Protein AF-W6TFK0-F1 (afdb_monomer_lite)

Sequence (250 aa):
QQRANSYHQQTCTNNGSLKKNGSVEKWECNNNNNNNNKYKEKKEREKAQLERYINKCKFKDDRYLSILNLETTKEDKIEKLIELKKEENRRKKEQNKISKSVKKQNELEKALRQTKEELKQEGYDEKQLETEIQKAYEKYKDKPHFIVESSKYGDLGQIVKRIKKTIKCKKKGKKEDHRHIRNNIFSILIDQLKNKVEVKVLAPMLKNYLDKQVDLKYSQVFNNHYYYEILEMVGGKENLRIEEYEKIVD

Structure (mmCIF, N/CA/C/O backbone):
data_AF-W6TFK0-F1
#
_entry.id   AF-W6TFK0-F1
#
loop_
_atom_site.group_PDB
_atom_site.id
_atom_site.type_symbol
_atom_site.label_atom_id
_atom_site.label_alt_id
_atom_site.label_comp_id
_atom_site.label_asym_id
_atom_site.label_entity_id
_atom_site.label_seq_id
_atom_site.pdbx_PDB_ins_code
_atom_site.Cartn_x
_atom_site.Cartn_y
_atom_site.Cartn_z
_atom_site.occupancy
_atom_site.B_iso_or_equiv
_atom_site.auth_seq_id
_atom_site.auth_comp_id
_atom_site.auth_asym_id
_atom_site.auth_atom_id
_atom_site.pdbx_PDB_model_num
ATOM 1 N N . GLN A 1 1 ? 58.695 -21.524 -36.901 1.00 38.59 1 GLN A N 1
ATOM 2 C CA . GLN A 1 1 ? 59.303 -20.581 -37.866 1.00 38.59 1 GLN A CA 1
ATOM 3 C C . GLN A 1 1 ? 58.861 -20.951 -39.275 1.00 38.59 1 GLN A C 1
ATOM 5 O O . GLN A 1 1 ? 58.513 -22.096 -39.520 1.00 38.59 1 GLN A O 1
ATOM 10 N N . GLN A 1 2 ? 58.744 -19.934 -40.120 1.00 39.16 2 GLN A N 1
ATOM 11 C CA . GLN A 1 2 ? 57.907 -19.837 -41.317 1.00 39.16 2 GLN A CA 1
ATOM 12 C C . GLN A 1 2 ? 58.303 -20.808 -42.444 1.00 39.16 2 GLN A C 1
ATOM 14 O O . GLN A 1 2 ? 59.484 -20.966 -42.730 1.00 39.16 2 GLN A O 1
ATOM 19 N N . ARG A 1 3 ? 57.318 -21.381 -43.150 1.00 32.09 3 ARG A N 1
ATOM 20 C CA . ARG A 1 3 ? 57.525 -21.997 -44.472 1.00 32.09 3 ARG A CA 1
ATOM 21 C C . ARG A 1 3 ? 56.708 -21.213 -45.496 1.00 32.09 3 ARG A C 1
ATOM 23 O O . ARG A 1 3 ? 55.511 -21.428 -45.648 1.00 32.09 3 ARG A O 1
ATOM 30 N N . ALA A 1 4 ? 57.363 -20.232 -46.106 1.00 38.75 4 ALA A N 1
ATOM 31 C CA . ALA A 1 4 ? 56.826 -19.410 -47.177 1.00 38.75 4 ALA A CA 1
ATOM 32 C C . ALA A 1 4 ? 57.138 -20.041 -48.545 1.00 38.75 4 ALA A C 1
ATOM 34 O O . ALA A 1 4 ? 58.239 -20.534 -48.763 1.00 38.75 4 ALA A O 1
ATOM 35 N N . ASN A 1 5 ? 56.146 -19.974 -49.436 1.00 44.47 5 ASN A N 1
ATOM 36 C CA . ASN A 1 5 ? 56.241 -19.817 -50.891 1.00 44.47 5 ASN A CA 1
ATOM 37 C C . ASN A 1 5 ? 57.223 -20.707 -51.673 1.00 44.47 5 ASN A C 1
ATOM 39 O O . ASN A 1 5 ? 58.368 -20.344 -51.909 1.00 44.47 5 ASN A O 1
ATOM 43 N N . SER A 1 6 ? 56.693 -21.804 -52.219 1.00 44.06 6 SER A N 1
ATOM 44 C CA . SER A 1 6 ? 57.336 -22.620 -53.260 1.00 44.06 6 SER A CA 1
ATOM 45 C C . SER A 1 6 ? 56.368 -22.892 -54.422 1.00 44.06 6 SER A C 1
ATOM 47 O O . SER A 1 6 ? 56.202 -24.027 -54.853 1.00 44.06 6 SER A O 1
ATOM 49 N N . TYR A 1 7 ? 55.699 -21.858 -54.930 1.00 41.62 7 TYR A N 1
ATOM 50 C CA . TYR A 1 7 ? 54.951 -21.953 -56.186 1.00 41.62 7 TYR A CA 1
ATOM 51 C C . TYR A 1 7 ? 55.072 -20.636 -56.944 1.00 41.62 7 TYR A C 1
ATOM 53 O O . TYR A 1 7 ? 54.224 -19.766 -56.812 1.00 41.62 7 TYR A O 1
ATOM 61 N N . HIS A 1 8 ? 56.195 -20.479 -57.648 1.00 45.03 8 HIS A N 1
ATOM 62 C CA . HIS A 1 8 ? 56.320 -19.815 -58.953 1.00 45.03 8 HIS A CA 1
ATOM 63 C C . HIS A 1 8 ? 57.801 -19.621 -59.286 1.00 45.03 8 HIS A C 1
ATOM 65 O O . HIS A 1 8 ? 58.353 -18.531 -59.190 1.00 45.03 8 HIS A O 1
ATOM 71 N N . GLN A 1 9 ? 58.444 -20.704 -59.710 1.00 39.78 9 GLN A N 1
ATOM 72 C CA . GLN A 1 9 ? 59.621 -20.630 -60.567 1.00 39.78 9 GLN A CA 1
ATOM 73 C C . GLN A 1 9 ? 59.459 -21.696 -61.641 1.00 39.78 9 GLN A C 1
ATOM 75 O O . GLN A 1 9 ? 59.962 -22.808 -61.524 1.00 39.78 9 GLN A O 1
ATOM 80 N N . GLN A 1 10 ? 58.692 -21.358 -62.675 1.00 41.59 10 GLN A N 1
ATOM 81 C CA . GLN A 1 10 ? 58.656 -22.139 -63.902 1.00 41.59 10 GLN A CA 1
ATOM 82 C C . GLN A 1 10 ? 59.209 -21.268 -65.031 1.00 41.59 10 GLN A C 1
ATOM 84 O O . GLN A 1 10 ? 58.516 -20.463 -65.639 1.00 41.59 10 GLN A O 1
ATOM 89 N N . THR A 1 11 ? 60.529 -21.400 -65.180 1.00 33.69 11 THR A N 1
ATOM 90 C CA . THR A 1 11 ? 61.264 -21.527 -66.445 1.00 33.69 11 THR A CA 1
ATOM 91 C C . THR A 1 11 ? 60.952 -20.528 -67.560 1.00 33.69 11 THR A C 1
ATOM 93 O O . THR A 1 11 ? 60.018 -20.706 -68.336 1.00 33.69 11 THR A O 1
ATOM 96 N N . CYS A 1 12 ? 61.857 -19.566 -67.742 1.00 32.00 12 CYS A N 1
ATOM 97 C CA . CYS A 1 12 ? 62.120 -18.938 -69.035 1.00 32.00 12 CYS A CA 1
ATOM 98 C C . CYS A 1 12 ? 63.627 -19.015 -69.306 1.00 32.00 12 CYS A C 1
ATOM 100 O O . CYS A 1 12 ? 64.382 -18.105 -68.983 1.00 32.00 12 CYS A O 1
ATOM 102 N N . THR A 1 13 ? 64.059 -20.127 -69.890 1.00 32.81 13 THR A N 1
ATOM 103 C CA . THR A 1 13 ? 65.324 -20.225 -70.623 1.00 32.81 13 THR A CA 1
ATOM 104 C C . THR A 1 13 ? 65.012 -20.882 -71.955 1.00 32.81 13 THR A C 1
ATOM 106 O O . THR A 1 13 ? 64.647 -22.053 -71.973 1.00 32.81 13 THR A O 1
ATOM 109 N N . ASN A 1 14 ? 65.092 -20.116 -73.044 1.00 33.16 14 ASN A N 1
ATOM 110 C CA . ASN A 1 14 ? 65.784 -20.504 -74.274 1.00 33.16 14 ASN A CA 1
ATOM 111 C C . ASN A 1 14 ? 65.739 -19.351 -75.287 1.00 33.16 14 ASN A C 1
ATOM 113 O O . ASN A 1 14 ? 64.686 -18.814 -75.620 1.00 33.16 14 ASN A O 1
ATOM 117 N N . ASN A 1 15 ? 66.935 -18.975 -75.734 1.00 34.66 15 ASN A N 1
ATOM 118 C CA . ASN A 1 15 ? 67.221 -17.968 -76.746 1.00 34.66 15 ASN A CA 1
ATOM 119 C C . ASN A 1 15 ? 66.737 -18.414 -78.137 1.00 34.66 15 ASN A C 1
ATOM 121 O O . ASN A 1 15 ? 66.878 -19.582 -78.491 1.00 34.66 15 ASN A O 1
ATOM 125 N N . GLY A 1 16 ? 66.269 -17.470 -78.959 1.00 31.11 16 GLY A N 1
ATOM 126 C CA . GLY A 1 16 ? 65.960 -17.702 -80.373 1.00 31.11 16 GLY A CA 1
ATOM 127 C C . GLY A 1 16 ? 65.508 -16.430 -81.093 1.00 31.11 16 GLY A C 1
ATOM 128 O O . GLY A 1 16 ? 64.351 -16.041 -81.020 1.00 31.11 16 GLY A O 1
ATOM 129 N N . SER A 1 17 ? 66.454 -15.771 -81.758 1.00 36.00 17 SER A N 1
ATOM 130 C CA . SER A 1 17 ? 66.315 -14.586 -82.618 1.00 36.00 17 SER A CA 1
ATOM 131 C C . SER A 1 17 ? 65.166 -14.661 -83.643 1.00 36.00 17 SER A C 1
ATOM 133 O O . SER A 1 17 ? 65.064 -15.660 -84.345 1.00 36.00 17 SER A O 1
ATOM 135 N N . LEU A 1 18 ? 64.368 -13.592 -83.800 1.00 33.66 18 LEU A N 1
ATOM 136 C CA . LEU A 1 18 ? 64.263 -12.794 -85.043 1.00 33.66 18 LEU A CA 1
ATOM 137 C C . LEU A 1 18 ? 63.167 -11.710 -84.935 1.00 33.66 18 LEU A C 1
ATOM 139 O O . LEU A 1 18 ? 62.024 -11.968 -84.568 1.00 33.66 18 LEU A O 1
ATOM 143 N N . LYS A 1 19 ? 63.522 -10.486 -85.339 1.00 42.03 19 LYS A N 1
ATOM 144 C CA . LYS A 1 19 ? 62.635 -9.327 -85.518 1.00 42.03 19 LYS A CA 1
ATOM 145 C C . LYS A 1 19 ? 61.505 -9.620 -86.517 1.00 42.03 19 LYS A C 1
ATOM 147 O O . LYS A 1 19 ? 61.809 -9.986 -87.650 1.00 42.03 19 LYS A O 1
ATOM 152 N N . LYS A 1 20 ? 60.253 -9.289 -86.173 1.00 37.19 20 LYS A N 1
ATOM 153 C CA . LYS A 1 20 ? 59.242 -8.792 -87.129 1.00 37.19 20 LYS A CA 1
ATOM 154 C C . LYS A 1 20 ? 58.367 -7.729 -86.466 1.00 37.19 20 LYS A C 1
ATOM 156 O O . LYS A 1 20 ? 57.749 -7.965 -85.435 1.00 37.19 20 LYS A O 1
ATOM 161 N N . ASN A 1 21 ? 58.362 -6.550 -87.080 1.00 42.31 21 ASN A N 1
ATOM 162 C CA . ASN A 1 21 ? 57.529 -5.410 -86.731 1.00 42.31 21 ASN A CA 1
ATOM 163 C C . ASN A 1 21 ? 56.053 -5.773 -86.942 1.00 42.31 21 ASN A C 1
ATOM 165 O O . ASN A 1 21 ? 55.649 -6.061 -88.066 1.00 42.31 21 ASN A O 1
ATOM 169 N N . GLY A 1 22 ? 55.263 -5.730 -85.874 1.00 35.84 22 GLY A N 1
ATOM 170 C CA . GLY A 1 22 ? 53.808 -5.723 -85.929 1.00 35.84 22 GLY A CA 1
ATOM 171 C C . GLY A 1 22 ? 53.323 -4.491 -85.185 1.00 35.84 22 GLY A C 1
ATOM 172 O O . GLY A 1 22 ? 53.449 -4.423 -83.965 1.00 35.84 22 GLY A O 1
ATOM 173 N N . SER A 1 23 ? 52.829 -3.497 -85.921 1.00 52.72 23 SER A N 1
ATOM 174 C CA . SER A 1 23 ? 52.110 -2.354 -85.364 1.00 52.72 23 SER A CA 1
ATOM 175 C C . SER A 1 23 ? 50.812 -2.861 -84.740 1.00 52.72 23 SER A C 1
ATOM 177 O O . SER A 1 23 ? 49.790 -2.945 -85.413 1.00 52.72 23 SER A O 1
ATOM 179 N N . VAL A 1 24 ? 50.864 -3.255 -83.470 1.00 42.38 24 VAL A N 1
ATOM 180 C CA . VAL A 1 24 ? 49.660 -3.447 -82.665 1.00 42.38 24 VAL A CA 1
ATOM 181 C C . VAL A 1 24 ? 49.304 -2.068 -82.133 1.00 42.38 24 VAL A C 1
ATOM 183 O O . VAL A 1 24 ? 50.007 -1.519 -81.284 1.00 42.38 24 VAL A O 1
ATOM 186 N N . GLU A 1 25 ? 48.254 -1.483 -82.706 1.00 49.28 25 GLU A N 1
ATOM 187 C CA . GLU A 1 25 ? 47.610 -0.281 -82.188 1.00 49.28 25 GLU A CA 1
ATOM 188 C C . GLU A 1 25 ? 47.450 -0.428 -80.674 1.00 49.28 25 GLU A C 1
ATOM 190 O O . GLU A 1 25 ? 46.901 -1.422 -80.189 1.00 49.28 25 GLU A O 1
ATOM 195 N N . LYS A 1 26 ? 47.973 0.544 -79.917 1.00 43.62 26 LYS A N 1
ATOM 196 C CA . LYS A 1 26 ? 47.729 0.637 -78.480 1.00 43.62 26 LYS A CA 1
ATOM 197 C C . LYS A 1 26 ? 46.231 0.843 -78.293 1.00 43.62 26 LYS A C 1
ATOM 199 O O . LYS A 1 26 ? 45.755 1.971 -78.302 1.00 43.62 26 LYS A O 1
ATOM 204 N N . TRP A 1 27 ? 45.496 -0.249 -78.130 1.00 38.09 27 TRP A N 1
ATOM 205 C CA . TRP A 1 27 ? 44.174 -0.209 -77.537 1.00 38.09 27 TRP A CA 1
ATOM 206 C C . TRP A 1 27 ? 44.354 0.332 -76.123 1.00 38.09 27 TRP A C 1
ATOM 208 O O . TRP A 1 27 ? 44.822 -0.365 -75.219 1.00 38.09 27 TRP A O 1
ATOM 218 N N . GLU A 1 28 ? 44.053 1.615 -75.949 1.00 43.78 28 GLU A N 1
ATOM 219 C CA . GLU A 1 28 ? 43.897 2.208 -74.634 1.00 43.78 28 GLU A CA 1
ATOM 220 C C . GLU A 1 28 ? 42.840 1.390 -73.893 1.00 43.78 28 GLU A C 1
ATOM 222 O O . GLU A 1 28 ? 41.665 1.336 -74.259 1.00 43.78 28 GLU A O 1
ATOM 227 N N . CYS A 1 29 ? 43.276 0.672 -72.862 1.00 48.06 29 CYS A N 1
ATOM 228 C CA . CYS A 1 29 ? 42.359 -0.022 -71.981 1.00 48.06 29 CYS A CA 1
ATOM 229 C C . CYS A 1 29 ? 41.529 1.043 -71.256 1.00 48.06 29 CYS A C 1
ATOM 231 O O . CYS A 1 29 ? 42.040 1.716 -70.359 1.00 48.06 29 CYS A O 1
ATOM 233 N N . ASN A 1 30 ? 40.249 1.178 -71.619 1.00 49.41 30 ASN A N 1
ATOM 234 C CA . ASN A 1 30 ? 39.255 1.989 -70.910 1.00 49.41 30 ASN A CA 1
ATOM 235 C C . ASN A 1 30 ? 39.020 1.437 -69.488 1.00 49.41 30 ASN A C 1
ATOM 237 O O . ASN A 1 30 ? 37.994 0.834 -69.182 1.00 49.41 30 ASN A O 1
ATOM 241 N N . ASN A 1 31 ? 39.979 1.647 -68.586 1.00 51.38 31 ASN A N 1
ATOM 242 C CA . ASN A 1 31 ? 39.931 1.162 -67.206 1.00 51.38 31 ASN A CA 1
ATOM 243 C C . ASN A 1 31 ? 39.070 2.061 -66.290 1.00 51.38 31 ASN A C 1
ATOM 245 O O . ASN A 1 31 ? 38.820 1.732 -65.132 1.00 51.38 31 ASN A O 1
ATOM 249 N N . ASN A 1 32 ? 38.588 3.204 -66.793 1.00 51.06 32 ASN A N 1
ATOM 250 C CA . ASN A 1 32 ? 37.929 4.212 -65.959 1.00 51.06 32 ASN A CA 1
ATOM 251 C C . ASN A 1 32 ? 36.445 3.899 -65.671 1.00 51.06 32 ASN A C 1
ATOM 253 O O . ASN A 1 32 ? 35.935 4.221 -64.600 1.00 51.06 32 ASN A O 1
ATOM 257 N N . ASN A 1 33 ? 35.749 3.200 -66.577 1.00 51.69 33 ASN A N 1
ATOM 258 C CA . ASN A 1 33 ? 34.327 2.872 -66.386 1.00 51.69 33 ASN A CA 1
ATOM 259 C C . ASN A 1 33 ? 34.105 1.721 -65.383 1.00 51.69 33 ASN A C 1
ATOM 261 O O . ASN A 1 33 ? 33.091 1.681 -64.686 1.00 51.69 33 ASN A O 1
ATOM 265 N N . ASN A 1 34 ? 35.072 0.805 -65.261 1.00 54.62 34 ASN A N 1
ATOM 266 C CA . ASN A 1 34 ? 34.939 -0.390 -64.421 1.00 54.62 34 ASN A CA 1
ATOM 267 C C . ASN A 1 34 ? 35.097 -0.086 -62.916 1.00 54.62 34 ASN A C 1
ATOM 269 O O . ASN A 1 34 ? 34.418 -0.677 -62.074 1.00 54.62 34 ASN A O 1
ATOM 273 N N . ASN A 1 35 ? 35.939 0.893 -62.560 1.00 57.31 35 ASN A N 1
ATOM 274 C CA . ASN A 1 35 ? 36.128 1.315 -61.167 1.00 57.31 35 ASN A CA 1
ATOM 275 C C . ASN A 1 35 ? 34.883 2.003 -60.577 1.00 57.31 35 ASN A C 1
ATOM 277 O O . ASN A 1 35 ? 34.550 1.771 -59.411 1.00 57.31 35 ASN A O 1
ATOM 281 N N . ASN A 1 36 ? 34.152 2.783 -61.382 1.00 61.59 36 ASN A N 1
ATOM 282 C CA . ASN A 1 36 ? 32.937 3.475 -60.940 1.00 61.59 36 ASN A CA 1
ATOM 283 C C . ASN A 1 36 ? 31.786 2.508 -60.614 1.00 61.59 36 ASN A C 1
ATOM 285 O O . ASN A 1 36 ? 31.096 2.700 -59.610 1.00 61.59 36 ASN A O 1
ATOM 289 N N . ASN A 1 37 ? 31.604 1.444 -61.405 1.00 70.25 37 ASN A N 1
ATOM 290 C CA . ASN A 1 37 ? 30.595 0.414 -61.125 1.00 70.25 37 ASN A CA 1
ATOM 291 C C . ASN A 1 37 ? 30.921 -0.366 -59.844 1.00 70.25 37 ASN A C 1
ATOM 293 O O . ASN A 1 37 ? 30.062 -0.519 -58.976 1.00 70.25 37 ASN A O 1
ATOM 297 N N . LYS A 1 38 ? 32.188 -0.753 -59.653 1.00 70.69 38 LYS A N 1
ATOM 298 C CA . LYS A 1 38 ? 32.638 -1.475 -58.452 1.00 70.69 38 LYS A CA 1
ATOM 299 C C . LYS A 1 38 ? 32.458 -0.661 -57.163 1.00 70.69 38 LYS A C 1
ATOM 301 O O . LYS A 1 38 ? 32.101 -1.217 -56.122 1.00 70.69 38 LYS A O 1
ATOM 306 N N . TYR A 1 39 ? 32.681 0.655 -57.220 1.00 75.38 39 TYR A N 1
ATOM 307 C CA . TYR A 1 39 ? 32.450 1.560 -56.089 1.00 75.38 39 TYR A CA 1
ATOM 308 C C . TYR A 1 39 ? 30.956 1.686 -55.745 1.00 75.38 39 TYR A C 1
ATOM 310 O O . TYR A 1 39 ? 30.587 1.591 -54.571 1.00 75.38 39 TYR A O 1
ATOM 318 N N . LYS A 1 40 ? 30.088 1.831 -56.758 1.00 76.88 40 LYS A N 1
ATOM 319 C CA . LYS A 1 40 ? 28.625 1.866 -56.573 1.00 76.88 40 LYS A CA 1
ATOM 320 C C . LYS A 1 40 ? 28.098 0.572 -55.946 1.00 76.88 40 LYS A C 1
ATOM 322 O O . LYS A 1 40 ? 27.432 0.634 -54.916 1.00 76.88 40 LYS A O 1
ATOM 327 N N . GLU A 1 41 ? 28.494 -0.587 -56.470 1.00 82.06 41 GLU A N 1
ATOM 328 C CA . GLU A 1 41 ? 28.110 -1.898 -55.920 1.00 82.06 41 GLU A CA 1
ATOM 329 C C . GLU A 1 41 ? 28.573 -2.108 -54.471 1.00 82.06 41 GLU A C 1
ATOM 331 O O . GLU A 1 41 ? 27.906 -2.782 -53.681 1.00 82.06 41 GLU A O 1
ATOM 336 N N . LYS A 1 42 ? 29.748 -1.581 -54.102 1.00 83.88 42 LYS A N 1
ATOM 337 C CA . LYS A 1 42 ? 30.231 -1.631 -52.716 1.00 83.88 42 LYS A CA 1
ATOM 338 C C . LYS A 1 42 ? 29.321 -0.800 -51.809 1.00 83.88 42 LYS A C 1
ATOM 340 O O . LYS A 1 42 ? 28.876 -1.302 -50.780 1.00 83.88 42 LYS A O 1
ATOM 345 N N . LYS A 1 43 ? 28.995 0.429 -52.216 1.00 83.38 43 LYS A N 1
ATOM 346 C CA . LYS A 1 43 ? 28.137 1.350 -51.455 1.00 83.38 43 LYS A CA 1
ATOM 347 C C . LYS A 1 43 ? 26.719 0.799 -51.268 1.00 83.38 43 LYS A C 1
ATOM 349 O O . LYS A 1 43 ? 26.155 0.902 -50.180 1.00 83.38 43 LYS A O 1
ATOM 354 N N . GLU A 1 44 ? 26.163 0.158 -52.294 1.00 86.25 44 GLU A N 1
ATOM 355 C CA . GLU A 1 44 ? 24.864 -0.522 -52.217 1.00 86.25 44 GLU A CA 1
ATOM 356 C C . GLU A 1 44 ? 24.887 -1.717 -51.259 1.00 86.25 44 GLU A C 1
ATOM 358 O O . GLU A 1 44 ? 23.991 -1.856 -50.423 1.00 86.25 44 GLU A O 1
ATOM 363 N N . ARG A 1 45 ? 25.943 -2.541 -51.305 1.00 86.00 45 ARG A N 1
ATOM 364 C CA . ARG A 1 45 ? 26.127 -3.648 -50.353 1.00 86.00 45 ARG A CA 1
ATOM 365 C C . ARG A 1 45 ? 26.234 -3.162 -48.911 1.00 86.00 45 ARG A C 1
ATOM 367 O O . ARG A 1 45 ? 25.606 -3.746 -48.029 1.00 86.00 45 ARG A O 1
ATOM 374 N N . GLU A 1 46 ? 26.993 -2.099 -48.661 1.00 88.38 46 GLU A N 1
ATOM 375 C CA . GLU A 1 46 ? 27.122 -1.502 -47.325 1.00 88.38 46 GLU A CA 1
ATOM 376 C C . GLU A 1 46 ? 25.785 -0.939 -46.826 1.00 88.38 46 GLU A C 1
ATOM 378 O O . GLU A 1 46 ? 25.415 -1.165 -45.671 1.00 88.38 46 GLU A O 1
ATOM 383 N N . LYS A 1 47 ? 25.015 -0.286 -47.706 1.00 88.19 47 LYS A N 1
ATOM 384 C CA . LYS A 1 47 ? 23.667 0.205 -47.391 1.00 88.19 47 LYS A CA 1
ATOM 385 C C . LYS A 1 47 ? 22.721 -0.940 -47.021 1.00 88.19 47 LYS A C 1
ATOM 387 O O . LYS A 1 47 ? 22.077 -0.874 -45.978 1.00 88.19 47 LYS A O 1
ATOM 392 N N . ALA A 1 48 ? 22.702 -2.016 -47.809 1.00 89.25 48 ALA A N 1
ATOM 393 C CA . ALA A 1 48 ? 21.877 -3.192 -47.530 1.00 89.25 48 ALA A CA 1
ATOM 394 C C . ALA A 1 48 ? 22.269 -3.886 -46.210 1.00 89.25 48 ALA A C 1
ATOM 396 O O . ALA A 1 48 ? 21.412 -4.385 -45.480 1.00 89.25 48 ALA A O 1
ATOM 397 N N . GLN A 1 49 ? 23.562 -3.916 -45.870 1.00 89.25 49 GLN A N 1
ATOM 398 C CA . GLN A 1 49 ? 24.036 -4.449 -44.588 1.00 89.25 49 GLN A CA 1
ATOM 399 C C . GLN A 1 49 ? 23.566 -3.597 -43.402 1.00 89.25 49 GLN A C 1
ATOM 401 O O . GLN A 1 49 ? 23.082 -4.152 -42.412 1.00 89.25 49 GLN A O 1
ATOM 406 N N . LEU A 1 50 ? 23.663 -2.268 -43.508 1.00 90.81 50 LEU A N 1
ATOM 407 C CA . LEU A 1 50 ? 23.167 -1.339 -42.488 1.00 90.81 50 LEU A CA 1
ATOM 408 C C . LEU A 1 50 ? 21.648 -1.452 -42.311 1.00 90.81 50 LEU A C 1
ATOM 410 O O . LEU A 1 50 ? 21.165 -1.495 -41.181 1.00 90.81 50 LEU A O 1
ATOM 414 N N . GLU A 1 51 ? 20.900 -1.579 -43.405 1.00 90.06 51 GLU A N 1
ATOM 415 C CA . GLU 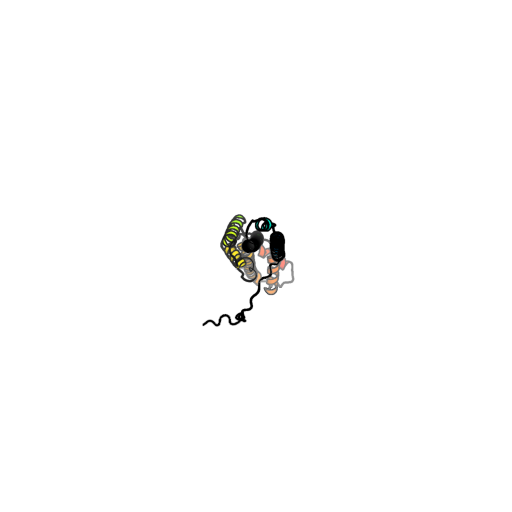A 1 51 ? 19.446 -1.753 -43.379 1.00 90.06 51 GLU A CA 1
ATOM 416 C C . GLU A 1 51 ? 19.037 -3.053 -42.673 1.00 90.06 51 GLU A C 1
ATOM 418 O O . GLU A 1 51 ? 18.197 -3.043 -41.770 1.00 90.06 51 GLU A O 1
ATOM 423 N N . ARG A 1 52 ? 19.702 -4.175 -42.984 1.00 91.56 52 ARG A N 1
ATOM 424 C CA . ARG A 1 52 ? 19.501 -5.446 -42.263 1.00 91.56 52 ARG A CA 1
ATOM 425 C C . ARG A 1 52 ? 19.784 -5.305 -40.769 1.00 91.56 52 ARG A C 1
ATOM 427 O O . ARG A 1 52 ? 19.046 -5.859 -39.952 1.00 91.56 52 ARG A O 1
ATOM 434 N N . TYR A 1 53 ? 20.841 -4.580 -40.408 1.00 89.44 53 TYR A N 1
ATOM 435 C CA . TYR A 1 53 ? 21.198 -4.347 -39.012 1.00 89.44 53 TYR A CA 1
ATOM 436 C C . TYR A 1 53 ? 20.126 -3.525 -38.281 1.00 89.44 53 TYR A C 1
ATOM 438 O O . TYR A 1 53 ? 19.664 -3.927 -37.214 1.00 89.44 53 TYR A O 1
ATOM 446 N N . ILE A 1 54 ? 19.661 -2.428 -38.880 1.00 90.75 54 ILE A N 1
ATOM 447 C CA . ILE A 1 54 ? 18.596 -1.576 -38.331 1.00 90.75 54 ILE A CA 1
ATOM 448 C C . ILE A 1 54 ? 17.300 -2.366 -38.142 1.00 90.75 54 ILE A C 1
ATOM 450 O O . ILE A 1 54 ? 16.723 -2.352 -37.050 1.00 90.75 54 ILE A O 1
ATOM 454 N N . ASN A 1 55 ? 16.901 -3.132 -39.159 1.00 90.50 55 ASN A N 1
ATOM 455 C CA . ASN A 1 55 ? 15.717 -3.988 -39.105 1.00 90.50 55 ASN A CA 1
ATOM 456 C C . ASN A 1 55 ? 15.817 -5.030 -37.980 1.00 90.50 55 ASN A C 1
ATOM 458 O O . ASN A 1 55 ? 14.832 -5.306 -37.291 1.00 90.50 55 ASN A O 1
ATOM 462 N N . LYS A 1 56 ? 17.017 -5.570 -37.732 1.00 91.56 56 LYS A N 1
ATOM 463 C CA . LYS A 1 56 ? 17.275 -6.473 -36.601 1.00 91.56 56 LYS A CA 1
ATOM 464 C C . LYS A 1 56 ? 17.185 -5.752 -35.254 1.00 91.56 56 LYS A C 1
ATOM 466 O O . LYS A 1 56 ? 16.658 -6.317 -34.295 1.00 91.56 56 LYS A O 1
ATOM 471 N N . CYS A 1 57 ? 17.690 -4.523 -35.164 1.00 88.81 57 CYS A N 1
ATOM 472 C CA . CYS A 1 57 ? 17.695 -3.739 -33.933 1.00 88.81 57 CYS A CA 1
ATOM 473 C C . CYS A 1 57 ? 16.305 -3.259 -33.506 1.00 88.81 57 CYS A C 1
ATOM 475 O O . CYS A 1 57 ? 16.110 -3.075 -32.301 1.00 88.81 57 CYS A O 1
ATOM 477 N N . LYS A 1 58 ? 15.357 -3.078 -34.438 1.00 91.31 58 LYS A N 1
ATOM 478 C CA . LYS A 1 58 ? 13.987 -2.602 -34.155 1.00 91.31 58 LYS A CA 1
ATOM 479 C C . LYS A 1 58 ? 14.011 -1.380 -33.229 1.00 91.31 58 LYS A C 1
ATOM 481 O O . LYS A 1 58 ? 13.567 -1.448 -32.078 1.00 91.31 58 LYS A O 1
ATOM 486 N N . PHE A 1 59 ? 14.677 -0.319 -33.678 1.00 91.06 59 PHE A N 1
ATOM 487 C CA . PHE A 1 59 ? 14.713 0.950 -32.952 1.00 91.06 59 PHE A CA 1
ATOM 488 C C . PHE A 1 59 ? 13.297 1.492 -32.771 1.00 91.06 59 PHE A C 1
ATOM 490 O O . PHE A 1 59 ? 12.421 1.250 -33.600 1.00 91.06 59 PHE A O 1
ATOM 497 N N . LYS A 1 60 ? 13.061 2.171 -31.650 1.00 89.06 60 LYS A N 1
ATOM 498 C CA . LYS A 1 60 ? 11.749 2.765 -31.360 1.00 89.06 60 LYS A CA 1
ATOM 499 C C . LYS A 1 60 ? 11.556 4.134 -31.992 1.00 89.06 60 LYS A C 1
ATOM 501 O O . LYS A 1 60 ? 10.419 4.561 -32.145 1.00 89.06 60 LYS A O 1
ATOM 506 N N . ASP A 1 61 ? 12.654 4.829 -32.255 1.00 87.88 61 ASP A N 1
ATOM 507 C CA . ASP A 1 61 ? 12.665 6.156 -32.842 1.00 87.88 61 ASP A CA 1
ATOM 508 C C . ASP A 1 61 ? 13.571 6.198 -34.070 1.00 87.88 61 ASP A C 1
ATOM 510 O O . ASP A 1 61 ? 14.401 5.314 -34.288 1.00 87.88 61 ASP A O 1
ATOM 514 N N . ASP A 1 62 ? 13.410 7.255 -34.859 1.00 90.56 62 ASP A N 1
ATOM 515 C CA . ASP A 1 62 ? 14.120 7.437 -36.121 1.00 90.56 62 ASP A CA 1
ATOM 516 C C . ASP A 1 62 ? 15.479 8.134 -35.955 1.00 90.56 62 ASP A C 1
ATOM 518 O O . ASP A 1 62 ? 16.084 8.584 -36.929 1.00 90.56 62 ASP A O 1
ATOM 522 N N . ARG A 1 63 ? 16.026 8.209 -34.730 1.00 89.12 63 ARG A N 1
ATOM 523 C CA . ARG A 1 63 ? 17.334 8.853 -34.473 1.00 89.12 63 ARG A CA 1
ATOM 524 C C . ARG A 1 63 ? 18.481 8.168 -35.213 1.00 89.12 63 ARG A C 1
ATOM 526 O O . ARG A 1 63 ? 19.506 8.795 -35.480 1.00 89.12 63 ARG A O 1
ATOM 533 N N . TYR A 1 64 ? 18.317 6.892 -35.556 1.00 92.00 64 TYR A N 1
ATOM 534 C CA . TYR A 1 64 ? 19.283 6.151 -36.361 1.00 92.00 64 TYR A CA 1
ATOM 535 C C . TYR A 1 64 ? 19.425 6.715 -37.786 1.00 92.00 64 TYR A C 1
ATOM 537 O O . TYR A 1 64 ? 20.485 6.541 -38.388 1.00 92.00 64 TYR A O 1
ATOM 545 N N . LEU A 1 65 ? 18.416 7.421 -38.323 1.00 92.31 65 LEU A N 1
ATOM 546 C CA . LEU A 1 65 ? 18.492 8.058 -39.646 1.00 92.31 65 LEU A CA 1
ATOM 547 C C . LEU A 1 65 ? 19.620 9.091 -39.700 1.00 92.31 65 LEU A C 1
ATOM 549 O O . LEU A 1 65 ? 20.376 9.139 -40.670 1.00 92.31 65 LEU A O 1
ATOM 553 N N . SER A 1 66 ? 19.804 9.854 -38.620 1.00 90.75 66 SER A N 1
ATOM 554 C CA . SER A 1 66 ? 20.905 10.813 -38.506 1.00 90.75 66 SER A CA 1
ATOM 555 C C . SER A 1 66 ? 22.271 10.130 -38.573 1.00 90.75 66 SER A C 1
ATOM 557 O O . SER A 1 66 ? 23.199 10.706 -39.125 1.00 90.75 66 SER A O 1
ATOM 559 N N . ILE A 1 67 ? 22.395 8.894 -38.068 1.00 91.50 67 ILE A N 1
ATOM 560 C CA . ILE A 1 67 ? 23.635 8.101 -38.135 1.00 91.50 67 ILE A CA 1
ATOM 561 C C . ILE A 1 67 ? 23.867 7.577 -39.557 1.00 91.50 67 ILE A C 1
ATOM 563 O O . ILE A 1 67 ? 24.999 7.585 -40.044 1.00 91.50 67 ILE A O 1
ATOM 567 N N . LEU A 1 68 ? 22.806 7.150 -40.249 1.00 89.50 68 LEU A N 1
ATOM 568 C CA . LEU A 1 68 ? 22.898 6.684 -41.635 1.00 89.50 68 LEU A CA 1
ATOM 569 C C . LEU A 1 68 ? 23.390 7.773 -42.593 1.00 89.50 68 LEU A C 1
ATOM 571 O O . LEU A 1 68 ? 24.174 7.468 -43.498 1.00 89.50 68 LEU A O 1
ATOM 575 N N . ASN A 1 69 ? 22.968 9.017 -42.364 1.00 89.69 69 ASN A N 1
ATOM 576 C CA . ASN A 1 69 ? 23.301 10.171 -43.199 1.00 89.69 69 ASN A CA 1
ATOM 577 C C . ASN A 1 69 ? 24.720 10.720 -42.971 1.00 89.69 69 ASN A C 1
ATOM 579 O O . ASN A 1 69 ? 25.149 11.593 -43.719 1.00 89.69 69 ASN A O 1
ATOM 583 N N . LEU A 1 70 ? 25.464 10.218 -41.978 1.00 89.94 70 LEU A N 1
ATOM 584 C CA . LEU A 1 70 ? 26.843 10.647 -41.740 1.00 89.94 70 LEU A CA 1
ATOM 585 C C . LEU A 1 70 ? 27.767 10.224 -42.886 1.00 89.94 70 LEU A C 1
ATOM 587 O O . LEU A 1 70 ? 27.690 9.099 -43.387 1.00 89.94 70 LEU A O 1
ATOM 591 N N . GLU A 1 71 ? 28.698 11.092 -43.263 1.00 89.00 71 GLU A N 1
ATOM 592 C CA . GLU A 1 71 ? 29.748 10.770 -44.230 1.00 89.00 71 GLU A CA 1
ATOM 593 C C . GLU A 1 71 ? 30.926 10.074 -43.528 1.00 89.00 71 GLU A C 1
ATOM 595 O O . GLU A 1 71 ? 32.010 10.620 -43.363 1.00 89.00 71 GLU A O 1
ATOM 600 N N . THR A 1 72 ? 30.675 8.861 -43.028 1.00 90.00 72 THR A N 1
ATOM 601 C CA . THR A 1 72 ? 31.650 8.025 -42.306 1.00 90.00 72 THR A CA 1
ATOM 602 C C . THR A 1 72 ? 31.660 6.596 -42.840 1.00 90.00 72 THR A C 1
ATOM 604 O O . THR A 1 72 ? 30.796 6.212 -43.639 1.00 90.00 72 THR A O 1
ATOM 607 N N . THR A 1 73 ? 32.615 5.783 -42.377 1.00 90.88 73 THR A N 1
ATOM 608 C CA . THR A 1 73 ? 32.701 4.371 -42.770 1.00 90.88 73 THR A CA 1
ATOM 609 C C . THR A 1 73 ? 31.503 3.569 -42.254 1.00 90.88 73 THR A C 1
ATOM 611 O O . THR A 1 73 ? 30.800 3.975 -41.320 1.00 90.88 73 THR A O 1
ATOM 614 N N . LYS A 1 74 ? 31.244 2.412 -42.874 1.00 88.88 74 LYS A N 1
ATOM 615 C CA . LYS A 1 74 ? 30.189 1.487 -42.434 1.00 88.88 74 LYS A CA 1
ATOM 616 C C . LYS A 1 74 ? 30.440 1.036 -40.993 1.00 88.88 74 LYS A C 1
ATOM 618 O O . LYS A 1 74 ? 29.499 0.949 -40.208 1.00 88.88 74 LYS A O 1
ATOM 623 N N . GLU A 1 75 ? 31.693 0.748 -40.667 1.00 90.31 75 GLU A N 1
ATOM 624 C CA . GLU A 1 75 ? 32.149 0.302 -39.354 1.00 90.31 75 GLU A CA 1
ATOM 625 C C . GLU A 1 75 ? 31.799 1.338 -38.275 1.00 90.31 75 GLU A C 1
ATOM 627 O O . GLU A 1 75 ? 31.110 0.992 -37.313 1.00 90.31 75 GLU A O 1
ATOM 632 N N . ASP A 1 76 ? 32.121 2.616 -38.504 1.00 92.88 76 ASP A N 1
ATOM 633 C CA . ASP A 1 76 ? 31.796 3.707 -37.570 1.00 92.88 76 ASP A CA 1
ATOM 634 C C . ASP A 1 76 ? 30.281 3.875 -37.386 1.00 92.88 76 ASP A C 1
ATOM 636 O O . ASP A 1 76 ? 29.783 4.137 -36.288 1.00 92.88 76 ASP A O 1
ATOM 640 N N . LYS A 1 77 ? 29.509 3.718 -38.472 1.00 93.06 77 LYS A N 1
ATOM 641 C CA . LYS A 1 77 ? 28.041 3.776 -38.408 1.00 93.06 77 LYS A CA 1
ATOM 642 C C . LYS A 1 77 ? 27.484 2.639 -37.562 1.00 93.06 77 LYS A C 1
ATOM 644 O O . LYS A 1 77 ? 26.584 2.873 -36.760 1.00 93.06 77 LYS A O 1
ATOM 649 N N . ILE A 1 78 ? 28.008 1.423 -37.718 1.00 90.81 78 ILE A N 1
ATOM 650 C CA . ILE A 1 78 ? 27.591 0.265 -36.920 1.00 90.81 78 ILE A CA 1
ATOM 651 C C . ILE A 1 78 ? 27.896 0.503 -35.440 1.00 90.81 78 ILE A C 1
ATOM 653 O O . ILE A 1 78 ? 27.024 0.260 -34.605 1.00 90.81 78 ILE A O 1
ATOM 657 N N . GLU A 1 79 ? 29.081 1.015 -35.109 1.00 94.19 79 GLU A N 1
ATOM 658 C CA . GLU A 1 79 ? 29.450 1.329 -33.726 1.00 94.19 79 GLU A CA 1
ATOM 659 C C . GLU A 1 79 ? 28.488 2.346 -33.096 1.00 94.19 79 GLU A C 1
ATOM 661 O O . GLU A 1 79 ? 27.913 2.086 -32.033 1.00 94.19 79 GLU A O 1
ATOM 666 N N . LYS A 1 80 ? 28.192 3.441 -33.806 1.00 93.69 80 LYS A N 1
ATOM 667 C CA . LYS A 1 80 ? 27.210 4.443 -33.360 1.00 93.69 80 LYS A CA 1
ATOM 668 C C . LYS A 1 80 ? 25.802 3.863 -33.207 1.00 93.69 80 LYS A C 1
ATOM 670 O O . LYS A 1 80 ? 25.096 4.196 -32.256 1.00 93.69 80 LYS A O 1
ATOM 675 N N . LEU A 1 81 ? 25.373 2.971 -34.104 1.00 93.19 81 LEU A N 1
ATOM 676 C CA . LEU A 1 81 ? 24.077 2.289 -33.990 1.00 93.19 81 LEU A CA 1
ATOM 677 C C . LEU A 1 81 ? 24.028 1.349 -32.774 1.00 93.19 81 LEU A C 1
ATOM 679 O O . LEU A 1 81 ? 22.988 1.247 -32.115 1.00 93.19 81 LEU A O 1
ATOM 683 N N . ILE A 1 82 ? 25.132 0.665 -32.453 1.00 93.00 82 ILE A N 1
ATOM 684 C CA . ILE A 1 82 ? 25.257 -0.152 -31.235 1.00 93.00 82 ILE A CA 1
ATOM 685 C C . ILE A 1 82 ? 25.103 0.730 -29.996 1.00 93.00 82 ILE A C 1
ATOM 687 O O . ILE A 1 82 ? 24.345 0.379 -29.088 1.00 93.00 82 ILE A O 1
ATOM 691 N N . GLU A 1 83 ? 25.800 1.862 -29.953 1.00 94.38 83 GLU A N 1
ATOM 692 C CA . GLU A 1 83 ? 25.726 2.813 -28.845 1.00 94.38 83 GLU A CA 1
ATOM 693 C C . GLU A 1 83 ? 24.306 3.366 -28.670 1.00 94.38 83 GLU A C 1
ATOM 695 O O . GLU A 1 83 ? 23.743 3.288 -27.574 1.00 94.38 83 GLU A O 1
ATOM 700 N N . LEU A 1 84 ? 23.670 3.785 -29.768 1.00 93.62 84 LEU A N 1
ATOM 701 C CA . LEU A 1 84 ? 22.276 4.228 -29.770 1.00 93.62 84 LEU A CA 1
ATOM 702 C C . LEU A 1 84 ? 21.344 3.148 -29.199 1.00 93.62 84 LEU A C 1
ATOM 704 O O . LEU A 1 84 ? 20.478 3.439 -28.369 1.00 93.62 84 LEU A O 1
ATOM 708 N N . LYS A 1 85 ? 21.538 1.878 -29.585 1.00 93.56 85 LYS A N 1
ATOM 709 C CA . LYS A 1 85 ? 20.697 0.782 -29.082 1.00 93.56 85 LYS A CA 1
ATOM 710 C C . LYS A 1 85 ? 20.939 0.489 -27.602 1.00 93.56 85 LYS A C 1
ATOM 712 O O . LYS A 1 85 ? 19.993 0.161 -26.879 1.00 93.56 85 LYS A O 1
ATOM 717 N N . LYS A 1 86 ? 22.186 0.588 -27.133 1.00 93.50 86 LYS A N 1
ATOM 718 C CA . LYS A 1 86 ? 22.524 0.459 -25.705 1.00 93.50 86 LYS A CA 1
ATOM 719 C C . LYS A 1 86 ? 21.819 1.539 -24.887 1.00 93.50 86 LYS A C 1
ATOM 721 O O . LYS A 1 86 ? 21.212 1.213 -23.866 1.00 93.50 86 LYS A O 1
ATOM 726 N N . GLU A 1 87 ? 21.833 2.775 -25.370 1.00 92.75 87 GLU A N 1
ATOM 727 C CA . GLU A 1 87 ? 21.181 3.908 -24.715 1.00 92.75 87 GLU A CA 1
ATOM 728 C C . GLU A 1 87 ? 19.652 3.755 -24.670 1.00 92.75 87 GLU A C 1
ATOM 730 O O . GLU A 1 87 ? 19.047 3.901 -23.605 1.00 92.75 87 GLU A O 1
ATOM 735 N N . GLU A 1 88 ? 19.013 3.358 -25.776 1.00 92.50 88 GLU A N 1
ATOM 736 C CA . GLU A 1 88 ? 17.570 3.064 -25.807 1.00 92.50 88 GLU A CA 1
ATOM 737 C C . GLU A 1 88 ? 17.191 1.995 -24.763 1.00 92.50 88 GLU A C 1
ATOM 739 O O . GLU A 1 88 ? 16.233 2.145 -23.992 1.00 92.50 88 GLU A O 1
ATOM 744 N N . ASN A 1 89 ? 17.977 0.917 -24.690 1.00 91.44 89 ASN A N 1
ATOM 745 C CA . ASN A 1 89 ? 17.768 -0.160 -23.726 1.00 91.44 89 ASN A CA 1
ATOM 746 C C . ASN A 1 89 ? 17.983 0.299 -22.275 1.00 91.44 89 ASN A C 1
ATOM 748 O O . ASN A 1 89 ? 17.240 -0.136 -21.388 1.00 91.44 89 ASN A O 1
ATOM 752 N N . ARG A 1 90 ? 18.970 1.167 -22.018 1.00 91.62 90 ARG A N 1
ATOM 753 C CA . ARG A 1 90 ? 19.217 1.758 -20.694 1.00 91.62 90 ARG A CA 1
ATOM 754 C C . ARG A 1 90 ? 18.015 2.582 -20.238 1.00 91.62 90 ARG A C 1
ATOM 756 O O . ARG A 1 90 ? 17.462 2.295 -19.175 1.00 91.62 90 ARG A O 1
ATOM 763 N N . ARG A 1 91 ? 17.523 3.489 -21.088 1.00 90.00 91 ARG A N 1
ATOM 764 C CA . ARG A 1 91 ? 16.320 4.297 -20.812 1.00 90.00 91 ARG A CA 1
ATOM 765 C C . ARG A 1 91 ? 15.099 3.431 -20.523 1.00 90.00 91 ARG A C 1
ATOM 767 O O . ARG A 1 91 ? 14.375 3.680 -19.563 1.00 90.00 91 ARG A O 1
ATOM 774 N N . LYS A 1 92 ? 14.889 2.365 -21.305 1.00 89.56 92 LYS A N 1
ATOM 775 C CA . LYS A 1 92 ? 13.789 1.413 -21.071 1.00 89.56 92 LYS A CA 1
ATOM 776 C C . LYS A 1 92 ? 13.897 0.743 -19.696 1.00 89.56 92 LYS A C 1
ATOM 778 O O . LYS A 1 92 ? 12.889 0.591 -19.006 1.00 89.56 92 LYS A O 1
ATOM 783 N N . LYS A 1 93 ? 15.101 0.332 -19.281 1.00 87.62 93 LYS A N 1
ATOM 784 C CA . LYS A 1 93 ? 15.334 -0.252 -17.947 1.00 87.62 93 LYS A CA 1
ATOM 785 C C . LYS A 1 93 ? 15.053 0.758 -16.833 1.00 87.62 93 LYS A C 1
ATOM 787 O O . LYS A 1 93 ? 14.420 0.393 -15.845 1.00 87.62 93 LYS A O 1
ATOM 792 N N . GLU A 1 94 ? 15.469 2.007 -17.005 1.00 87.50 94 GLU A N 1
ATOM 793 C CA . GLU A 1 94 ? 15.227 3.090 -16.044 1.00 87.50 94 GLU A CA 1
ATOM 794 C C . GLU A 1 94 ? 13.736 3.409 -15.907 1.00 87.50 94 GLU A C 1
ATOM 796 O O . GLU A 1 94 ? 13.215 3.396 -14.794 1.00 87.50 94 GLU A O 1
ATOM 801 N N . GLN A 1 95 ? 13.012 3.560 -17.019 1.00 85.94 95 GLN A N 1
ATOM 802 C CA . GLN A 1 95 ? 11.553 3.734 -17.015 1.00 85.94 95 GLN A CA 1
ATOM 803 C C . GLN A 1 95 ? 10.831 2.564 -16.330 1.00 85.94 95 GLN A C 1
ATOM 805 O O . GLN A 1 95 ? 9.914 2.762 -15.529 1.00 85.94 95 GLN A O 1
ATOM 810 N N . ASN A 1 96 ? 11.269 1.328 -16.586 1.00 84.38 96 ASN A N 1
ATOM 811 C CA . ASN A 1 96 ? 10.732 0.146 -15.909 1.00 84.38 96 ASN A CA 1
ATOM 812 C C . ASN A 1 96 ? 11.020 0.154 -14.399 1.00 84.38 96 ASN A C 1
ATOM 814 O O . ASN A 1 96 ? 10.197 -0.309 -13.612 1.00 84.38 96 ASN A O 1
ATOM 818 N N . LYS A 1 97 ? 12.178 0.666 -13.972 1.00 82.12 97 LYS A N 1
ATOM 819 C CA . LYS A 1 97 ? 12.520 0.804 -12.551 1.00 82.12 97 LYS A CA 1
ATOM 820 C C . LYS A 1 97 ? 11.652 1.870 -11.878 1.00 82.12 97 LYS A C 1
ATOM 822 O O . LYS A 1 97 ? 11.098 1.598 -10.816 1.00 82.12 97 LYS A O 1
ATOM 827 N N . ILE A 1 98 ? 11.483 3.028 -12.520 1.00 81.62 98 ILE A N 1
ATOM 828 C CA . ILE A 1 98 ? 10.638 4.128 -12.033 1.00 81.62 98 ILE A CA 1
ATOM 829 C C . ILE A 1 98 ? 9.187 3.659 -11.908 1.00 81.62 98 ILE A C 1
ATOM 831 O O . ILE A 1 98 ? 8.612 3.749 -10.831 1.00 81.62 98 ILE A O 1
ATOM 835 N N . SER A 1 99 ? 8.616 3.064 -12.958 1.00 82.38 99 SER A N 1
ATOM 836 C CA . SER A 1 99 ? 7.232 2.564 -12.928 1.00 82.38 99 SER A CA 1
ATOM 837 C C . SER A 1 99 ? 7.003 1.487 -11.864 1.00 82.38 99 SER A C 1
ATOM 839 O O . SER A 1 99 ? 5.966 1.496 -11.206 1.00 82.38 99 SER A O 1
ATOM 841 N N . LYS A 1 100 ? 7.969 0.587 -11.633 1.00 80.69 100 LYS A N 1
ATOM 842 C CA . LYS A 1 100 ? 7.911 -0.360 -10.506 1.00 80.69 100 LYS A CA 1
ATOM 843 C C . LYS A 1 100 ? 7.931 0.360 -9.157 1.00 80.69 100 LYS A C 1
ATOM 845 O O . LYS A 1 100 ? 7.185 -0.036 -8.272 1.00 80.69 100 LYS A O 1
ATOM 850 N N . SER A 1 101 ? 8.757 1.392 -8.997 1.00 80.75 101 SER A N 1
ATOM 851 C CA . SER A 1 101 ? 8.822 2.187 -7.762 1.00 80.75 101 SER A CA 1
ATOM 852 C C . SER A 1 101 ? 7.516 2.934 -7.490 1.00 80.75 101 SER A C 1
ATOM 854 O O . SER A 1 101 ? 6.989 2.849 -6.388 1.00 80.75 101 SER A O 1
ATOM 856 N N . VAL A 1 102 ? 6.952 3.586 -8.510 1.00 84.25 102 VAL A N 1
ATOM 857 C CA . VAL A 1 102 ? 5.674 4.309 -8.416 1.00 84.25 102 VAL A CA 1
ATOM 858 C C . VAL A 1 102 ? 4.533 3.359 -8.047 1.00 84.25 102 VAL A C 1
ATOM 860 O O . VAL A 1 102 ? 3.749 3.660 -7.155 1.00 84.25 102 VAL A O 1
ATOM 863 N N . LYS A 1 103 ? 4.466 2.169 -8.664 1.00 83.56 103 LYS A N 1
ATOM 864 C CA . LYS A 1 103 ? 3.468 1.147 -8.298 1.00 83.56 103 LYS A CA 1
ATOM 865 C C . LYS A 1 103 ? 3.546 0.772 -6.818 1.00 83.56 103 LYS A C 1
ATOM 867 O O . LYS A 1 103 ? 2.518 0.737 -6.154 1.00 83.56 103 LYS A O 1
ATOM 872 N N . LYS A 1 104 ? 4.760 0.562 -6.298 1.00 81.44 104 LYS A N 1
ATOM 873 C CA . LYS A 1 104 ? 4.976 0.285 -4.872 1.00 81.44 104 LYS A CA 1
ATOM 874 C C . LYS A 1 104 ? 4.513 1.453 -4.005 1.00 81.44 104 LYS A C 1
ATOM 876 O O . LYS A 1 104 ? 3.766 1.241 -3.065 1.00 81.44 104 LYS A O 1
ATOM 881 N N . GLN A 1 105 ? 4.900 2.684 -4.321 1.00 84.69 105 GLN A N 1
ATOM 882 C CA . GLN A 1 105 ? 4.480 3.860 -3.547 1.00 84.69 105 GLN A CA 1
ATOM 883 C C . GLN A 1 105 ? 2.950 3.988 -3.476 1.00 84.69 105 GLN A C 1
ATOM 885 O O . GLN A 1 105 ? 2.409 4.172 -2.387 1.00 84.69 105 GLN A O 1
ATOM 890 N N . ASN A 1 106 ? 2.255 3.758 -4.594 1.00 85.88 106 ASN A N 1
ATOM 891 C CA . ASN A 1 106 ? 0.791 3.767 -4.646 1.00 85.88 106 ASN A CA 1
ATOM 892 C C . ASN A 1 106 ? 0.156 2.654 -3.790 1.00 85.88 106 ASN A C 1
ATOM 894 O O . ASN A 1 106 ? -0.871 2.876 -3.150 1.00 85.88 106 ASN A O 1
ATOM 898 N N . GLU A 1 107 ? 0.748 1.455 -3.757 1.00 86.00 107 GLU A N 1
ATOM 899 C CA . GLU A 1 107 ? 0.288 0.357 -2.891 1.00 86.00 107 GLU A CA 1
ATOM 900 C C . GLU A 1 107 ? 0.429 0.705 -1.402 1.00 86.00 107 GLU A C 1
ATOM 902 O O . GLU A 1 107 ? -0.507 0.477 -0.632 1.00 86.00 107 GLU A O 1
ATOM 907 N N . LEU A 1 108 ? 1.557 1.307 -1.000 1.00 85.31 108 LEU A N 1
ATOM 908 C CA . LEU A 1 108 ? 1.764 1.777 0.375 1.00 85.31 108 LEU A CA 1
ATOM 909 C C . LEU A 1 108 ? 0.743 2.847 0.746 1.00 85.31 108 LEU A C 1
ATOM 911 O O . LEU A 1 108 ? 0.135 2.769 1.813 1.00 85.31 108 LEU A O 1
ATOM 915 N N . GLU A 1 109 ? 0.549 3.833 -0.128 1.00 87.62 109 GLU A N 1
ATOM 916 C CA . GLU A 1 109 ? -0.410 4.908 0.102 1.00 87.62 109 GLU A CA 1
ATOM 917 C C . GLU A 1 109 ? -1.825 4.347 0.287 1.00 87.62 109 GLU A C 1
ATOM 919 O O . GLU A 1 109 ? -2.515 4.702 1.244 1.00 87.62 109 GLU A O 1
ATOM 924 N N . LYS A 1 110 ? -2.237 3.401 -0.566 1.00 88.75 110 LYS A N 1
ATOM 925 C CA . LYS A 1 110 ? -3.538 2.733 -0.458 1.00 88.75 110 LYS A CA 1
ATOM 926 C C . LYS A 1 110 ? -3.688 1.979 0.867 1.00 88.75 110 LYS A C 1
ATOM 928 O O . LYS A 1 110 ? -4.713 2.127 1.532 1.00 88.75 110 LYS A O 1
ATOM 933 N N . ALA A 1 111 ? -2.675 1.212 1.272 1.00 87.00 111 ALA A N 1
ATOM 934 C CA . ALA A 1 111 ? -2.700 0.445 2.518 1.00 87.00 111 ALA A CA 1
ATOM 935 C C . ALA A 1 111 ? -2.764 1.348 3.764 1.00 87.00 111 ALA A C 1
ATOM 937 O O . ALA A 1 111 ? -3.535 1.089 4.692 1.00 87.00 111 ALA A O 1
ATOM 938 N N . LEU A 1 112 ? -1.990 2.437 3.776 1.00 89.12 112 LEU A N 1
ATOM 939 C CA . LEU A 1 112 ? -2.004 3.417 4.862 1.00 89.12 112 LEU A CA 1
ATOM 940 C C . LEU A 1 112 ? -3.330 4.186 4.923 1.00 89.12 112 LEU A C 1
ATOM 942 O O . LEU A 1 112 ? -3.855 4.391 6.017 1.00 89.12 112 LEU A O 1
ATOM 946 N N . ARG A 1 113 ? -3.914 4.554 3.774 1.00 89.75 113 ARG A N 1
ATOM 947 C CA . ARG A 1 113 ? -5.248 5.179 3.708 1.00 89.75 113 ARG A CA 1
ATOM 948 C C . ARG A 1 113 ? -6.335 4.261 4.261 1.00 89.75 113 ARG A C 1
ATOM 950 O O . ARG A 1 113 ? -7.147 4.717 5.059 1.00 89.75 113 ARG A O 1
ATOM 957 N N . GLN A 1 114 ? -6.327 2.979 3.894 1.00 89.06 114 GLN A N 1
ATOM 958 C CA . GLN A 1 114 ? -7.278 2.006 4.438 1.00 89.06 114 GLN A CA 1
ATOM 959 C C . GLN A 1 114 ? -7.127 1.868 5.960 1.00 89.06 114 GLN A C 1
ATOM 961 O O . GLN A 1 114 ? -8.102 1.985 6.697 1.00 89.06 114 GLN A O 1
ATOM 966 N N . THR A 1 115 ? -5.889 1.715 6.434 1.00 87.88 115 THR A N 1
ATOM 967 C CA . THR A 1 115 ? -5.572 1.645 7.870 1.00 87.88 115 THR A CA 1
ATOM 968 C C . THR A 1 115 ? -6.071 2.886 8.619 1.00 87.88 115 THR A C 1
ATOM 970 O O . THR A 1 115 ? -6.583 2.783 9.734 1.00 87.88 115 THR A O 1
ATOM 973 N N . LYS A 1 116 ? -5.912 4.076 8.024 1.00 90.56 116 LYS A N 1
ATOM 974 C CA . LYS A 1 116 ? -6.383 5.335 8.608 1.00 90.56 116 LYS A CA 1
ATOM 975 C C . LYS A 1 116 ? -7.898 5.303 8.830 1.00 90.56 116 LYS A C 1
ATOM 977 O O . LYS A 1 116 ? -8.360 5.685 9.903 1.00 90.56 116 LYS A O 1
ATOM 982 N N . GLU A 1 117 ? -8.658 4.832 7.846 1.00 90.88 117 GLU A N 1
ATOM 983 C CA . GLU A 1 117 ? -10.118 4.752 7.938 1.00 90.88 117 GLU A CA 1
ATOM 984 C C . GLU A 1 117 ? -10.568 3.752 9.016 1.00 90.88 117 GLU A C 1
ATOM 986 O O . GLU A 1 117 ? -11.404 4.081 9.858 1.00 90.88 117 GLU A O 1
ATOM 991 N N . GLU A 1 118 ? -9.940 2.573 9.075 1.00 89.88 118 GLU A N 1
ATOM 992 C CA . GLU A 1 118 ? -10.195 1.562 10.114 1.00 89.88 118 GLU A CA 1
ATOM 993 C C . GLU A 1 118 ? -9.947 2.130 11.527 1.00 89.88 118 GLU A C 1
ATOM 995 O O . GLU A 1 118 ? -10.784 2.019 12.426 1.00 89.88 118 GLU A O 1
ATOM 1000 N N . LEU A 1 119 ? -8.828 2.834 11.718 1.00 89.31 119 LEU A N 1
ATOM 1001 C CA . LEU A 1 119 ? -8.481 3.480 12.988 1.00 89.31 119 LEU A CA 1
ATOM 1002 C C . LEU A 1 119 ? -9.431 4.631 13.355 1.00 89.31 119 LEU A C 1
ATOM 1004 O O . LEU A 1 119 ? -9.749 4.826 14.534 1.00 89.31 119 LEU A O 1
ATOM 1008 N N . LYS A 1 120 ? -9.923 5.385 12.369 1.00 88.31 120 LYS A N 1
ATOM 1009 C CA . LYS A 1 120 ? -10.929 6.434 12.585 1.00 88.31 120 LYS A CA 1
ATOM 1010 C C . LYS A 1 120 ? -12.234 5.833 13.118 1.00 88.31 120 LYS A C 1
ATOM 1012 O O . LYS A 1 120 ? -12.778 6.332 14.105 1.00 88.31 120 LYS A O 1
ATOM 1017 N N . GLN A 1 121 ? -12.679 4.706 12.560 1.00 87.38 121 GLN A N 1
ATOM 1018 C CA . GLN A 1 121 ? -13.851 3.963 13.049 1.00 87.38 121 GLN A CA 1
ATOM 1019 C C . GLN A 1 121 ? -13.637 3.394 14.468 1.00 87.38 121 GLN A C 1
ATOM 1021 O O . GLN A 1 121 ? -14.530 3.477 15.328 1.00 87.38 121 GLN A O 1
ATOM 1026 N N . GLU A 1 122 ? -12.423 2.915 14.770 1.00 84.94 122 GLU A N 1
ATOM 1027 C CA . GLU A 1 122 ? -12.006 2.500 16.121 1.00 84.94 122 GLU A CA 1
ATOM 1028 C C . GLU A 1 122 ? -12.022 3.662 17.145 1.00 84.94 122 GLU A C 1
ATOM 1030 O O . GLU A 1 122 ? -12.017 3.422 18.353 1.00 84.94 122 GLU A O 1
ATOM 1035 N N . GLY A 1 123 ? -12.134 4.923 16.706 1.00 82.75 123 GLY A N 1
ATOM 1036 C CA . GLY A 1 123 ? -12.261 6.099 17.574 1.00 82.75 123 GLY A CA 1
ATOM 1037 C C . GLY A 1 123 ? -10.928 6.727 17.988 1.00 82.75 123 GLY A C 1
ATOM 1038 O O . GLY A 1 123 ? -10.841 7.333 19.063 1.00 82.75 123 GLY A O 1
ATOM 1039 N N . TYR A 1 124 ? -9.891 6.556 17.168 1.00 85.94 124 TYR A N 1
ATOM 1040 C CA . TYR A 1 124 ? -8.636 7.296 17.292 1.00 85.94 124 TYR A CA 1
ATOM 1041 C C . TYR A 1 124 ? -8.801 8.753 16.830 1.00 85.94 124 TYR A C 1
ATOM 1043 O O . TYR A 1 124 ? -9.698 9.078 16.054 1.00 85.94 124 TYR A O 1
ATOM 1051 N N . ASP A 1 125 ? -7.950 9.648 17.340 1.00 87.50 125 ASP A N 1
ATOM 1052 C CA . ASP A 1 125 ? -7.971 11.062 16.960 1.00 87.50 125 ASP A CA 1
ATOM 1053 C C . ASP A 1 125 ? -7.450 11.274 15.531 1.00 87.50 125 ASP A C 1
ATOM 1055 O O . ASP A 1 125 ? -6.335 10.872 15.202 1.00 87.50 125 ASP A O 1
ATOM 1059 N N . GLU A 1 126 ? -8.252 11.926 14.686 1.00 88.00 126 GLU A N 1
ATOM 1060 C CA . GLU A 1 126 ? -7.964 12.078 13.256 1.00 88.00 126 GLU A CA 1
ATOM 1061 C C . GLU A 1 126 ? -6.716 12.928 12.975 1.00 88.00 126 GLU A C 1
ATOM 1063 O O . GLU A 1 126 ? -5.929 12.578 12.096 1.00 88.00 126 GLU A O 1
ATOM 1068 N N . LYS A 1 127 ? -6.487 14.005 13.741 1.00 88.19 127 LYS A N 1
ATOM 1069 C CA . LYS A 1 127 ? -5.331 14.896 13.530 1.00 88.19 127 LYS A CA 1
ATOM 1070 C C . LYS A 1 127 ? -4.021 14.198 13.888 1.00 88.19 127 LYS A C 1
ATOM 1072 O O . LYS A 1 127 ? -3.030 14.307 13.162 1.00 88.19 127 LYS A O 1
ATOM 1077 N N . GLN A 1 128 ? -4.018 13.462 15.000 1.00 88.31 128 GLN A N 1
ATOM 1078 C CA . GLN A 1 128 ? -2.855 12.669 15.405 1.00 88.31 128 GLN A CA 1
ATOM 1079 C C . GLN A 1 128 ? -2.582 11.536 14.412 1.00 88.31 128 GLN A C 1
ATOM 1081 O O . GLN A 1 128 ? -1.427 11.273 14.076 1.00 88.31 128 GLN A O 1
ATOM 1086 N N . LEU A 1 129 ? -3.641 10.903 13.908 1.00 90.81 129 LEU A N 1
ATOM 1087 C CA . LEU A 1 129 ? -3.533 9.804 12.962 1.00 90.81 129 LEU A CA 1
ATOM 1088 C C . LEU A 1 129 ? -2.935 10.239 11.624 1.00 90.81 129 LEU A C 1
ATOM 1090 O O . LEU A 1 129 ? -2.040 9.563 11.124 1.00 90.81 129 LEU A O 1
ATOM 1094 N N . GLU A 1 130 ? -3.361 11.385 11.092 1.00 90.19 130 GLU A N 1
ATOM 1095 C CA . GLU A 1 130 ? -2.797 11.949 9.860 1.00 90.19 130 GLU A CA 1
ATOM 1096 C C . GLU A 1 130 ? -1.287 12.167 9.978 1.00 90.19 130 GLU A C 1
ATOM 1098 O O . GLU A 1 130 ? -0.509 11.754 9.118 1.00 90.19 130 GLU A O 1
ATOM 1103 N N . THR A 1 131 ? -0.863 12.748 11.100 1.00 91.25 131 THR A N 1
ATOM 1104 C CA . THR A 1 131 ? 0.546 13.060 11.354 1.00 91.25 131 THR A CA 1
ATOM 1105 C C . THR A 1 131 ? 1.402 11.791 11.411 1.00 91.25 131 THR A C 1
ATOM 1107 O O . THR A 1 131 ? 2.485 11.735 10.826 1.00 91.25 131 THR A O 1
ATOM 1110 N N . GLU A 1 132 ? 0.931 10.751 12.101 1.00 91.31 132 GLU A N 1
ATOM 1111 C CA . GLU A 1 132 ? 1.675 9.495 12.238 1.00 91.31 132 GLU A CA 1
ATOM 1112 C C . GLU A 1 132 ? 1.673 8.660 10.950 1.00 91.31 132 GLU A C 1
ATOM 1114 O O . GLU A 1 132 ? 2.689 8.044 10.615 1.00 91.31 132 GLU A O 1
ATOM 1119 N N . ILE A 1 133 ? 0.574 8.679 10.190 1.00 90.62 133 ILE A N 1
ATOM 1120 C CA . ILE A 1 133 ? 0.498 8.036 8.873 1.00 90.62 133 ILE A CA 1
ATOM 1121 C C . ILE A 1 133 ? 1.461 8.708 7.890 1.00 90.62 133 ILE A C 1
ATOM 1123 O O . ILE A 1 133 ? 2.200 8.000 7.202 1.00 90.62 133 ILE A O 1
ATOM 1127 N N . GLN A 1 134 ? 1.539 10.042 7.877 1.00 91.25 134 GLN A N 1
ATOM 1128 C CA . GLN A 1 134 ? 2.483 10.754 7.013 1.00 91.25 134 GLN A CA 1
ATOM 1129 C C . GLN A 1 134 ? 3.937 10.416 7.368 1.00 91.25 134 GLN A C 1
ATOM 1131 O O . GLN A 1 134 ? 4.737 10.109 6.485 1.00 91.25 134 GLN A O 1
ATOM 1136 N N . LYS A 1 135 ? 4.284 10.382 8.662 1.00 91.00 135 LYS A N 1
ATOM 1137 C CA . LYS A 1 135 ? 5.621 9.950 9.113 1.00 91.00 135 LYS A CA 1
ATOM 1138 C C . LYS A 1 135 ? 5.944 8.525 8.669 1.00 91.00 135 LYS A C 1
ATOM 1140 O O . LYS A 1 135 ? 7.081 8.241 8.289 1.00 91.00 135 LYS A O 1
ATOM 1145 N N . ALA A 1 136 ? 4.967 7.620 8.735 1.00 89.44 136 ALA A N 1
ATOM 1146 C CA . ALA A 1 136 ? 5.142 6.258 8.251 1.00 89.44 136 ALA A CA 1
ATOM 1147 C C . ALA A 1 136 ? 5.392 6.249 6.737 1.00 89.44 136 ALA A C 1
ATOM 1149 O O . ALA A 1 136 ? 6.363 5.637 6.298 1.00 89.44 136 ALA A O 1
ATOM 1150 N N . TYR A 1 137 ? 4.588 6.968 5.954 1.00 89.38 137 TYR A N 1
ATOM 1151 C CA . TYR A 1 137 ? 4.768 7.060 4.507 1.00 89.38 137 TYR A CA 1
ATOM 1152 C C . TYR A 1 137 ? 6.176 7.548 4.134 1.00 89.38 137 TYR A C 1
ATOM 1154 O O . TYR A 1 137 ? 6.904 6.840 3.437 1.00 89.38 137 TYR A O 1
ATOM 1162 N N . GLU A 1 138 ? 6.614 8.682 4.686 1.00 89.88 138 GLU A N 1
ATOM 1163 C CA . GLU A 1 138 ? 7.936 9.262 4.405 1.00 89.88 138 GLU A CA 1
ATOM 1164 C C . GLU A 1 138 ? 9.092 8.316 4.745 1.00 89.88 138 GLU A C 1
ATOM 1166 O O . GLU A 1 138 ? 10.082 8.229 4.021 1.00 89.88 138 GLU A O 1
ATOM 1171 N N . LYS A 1 139 ? 8.953 7.545 5.825 1.00 86.69 139 LYS A N 1
ATOM 1172 C CA . LYS A 1 139 ? 9.973 6.585 6.257 1.00 86.69 139 LYS A CA 1
ATOM 1173 C C . LYS A 1 139 ? 10.111 5.381 5.320 1.00 86.69 139 LYS A C 1
ATOM 1175 O O . LYS A 1 139 ? 11.174 4.749 5.297 1.00 86.69 139 LYS A O 1
ATOM 1180 N N . TYR A 1 140 ? 9.041 5.009 4.619 1.00 83.81 140 TYR A N 1
ATOM 1181 C CA . TYR A 1 140 ? 8.968 3.747 3.879 1.00 83.81 140 TYR A CA 1
ATOM 1182 C C . TYR A 1 140 ? 8.829 3.906 2.357 1.00 83.81 140 TYR A C 1
ATOM 1184 O O . TYR A 1 140 ? 9.100 2.932 1.655 1.00 83.81 140 TYR A O 1
ATOM 1192 N N . LYS A 1 141 ? 8.508 5.100 1.837 1.00 83.62 141 LYS A N 1
ATOM 1193 C CA . LYS A 1 141 ? 8.277 5.369 0.400 1.00 83.62 141 LYS A CA 1
ATOM 1194 C C . LYS A 1 141 ? 9.435 4.974 -0.529 1.00 83.62 141 LYS A C 1
ATOM 1196 O O . LYS A 1 141 ? 9.196 4.592 -1.673 1.00 83.62 141 LYS A O 1
ATOM 1201 N N . ASP A 1 142 ? 10.670 5.024 -0.030 1.00 82.69 142 ASP A N 1
ATOM 1202 C CA . ASP A 1 142 ? 11.882 4.735 -0.809 1.00 82.69 142 ASP A CA 1
ATOM 1203 C C . ASP A 1 142 ? 12.469 3.345 -0.509 1.00 82.69 142 ASP A C 1
ATOM 1205 O O . ASP A 1 142 ? 13.505 2.960 -1.058 1.00 82.69 142 ASP A O 1
ATOM 1209 N N . LYS A 1 143 ? 11.825 2.552 0.363 1.00 78.81 143 LYS A N 1
ATOM 1210 C CA . LYS A 1 143 ? 12.361 1.247 0.763 1.00 78.81 143 LYS A CA 1
ATOM 1211 C C . LYS A 1 143 ? 12.021 0.153 -0.258 1.00 78.81 143 LYS A C 1
ATOM 1213 O O . LYS A 1 143 ? 10.846 -0.133 -0.488 1.00 78.81 143 LYS A O 1
ATOM 1218 N N . PRO A 1 144 ? 13.022 -0.561 -0.809 1.00 64.56 144 PRO A N 1
ATOM 1219 C CA . PRO A 1 144 ? 12.815 -1.471 -1.937 1.00 64.56 144 PRO A CA 1
ATOM 1220 C C . PRO A 1 144 ? 11.956 -2.713 -1.632 1.00 64.56 144 PRO A C 1
ATOM 1222 O O . PRO A 1 144 ? 11.292 -3.213 -2.546 1.00 64.56 144 PRO A O 1
ATOM 1225 N N . HIS A 1 145 ? 11.942 -3.201 -0.386 1.00 66.00 145 HIS A N 1
ATOM 1226 C CA . HIS A 1 145 ? 11.282 -4.460 0.010 1.00 66.00 145 HIS A CA 1
ATOM 1227 C C . HIS A 1 145 ? 10.029 -4.281 0.876 1.00 66.00 145 HIS A C 1
ATOM 1229 O O . HIS A 1 145 ? 9.315 -5.244 1.113 1.00 66.00 145 HIS A O 1
ATOM 1235 N N . PHE A 1 146 ? 9.746 -3.064 1.338 1.00 62.50 146 PHE A N 1
ATOM 1236 C CA . PHE A 1 146 ? 8.878 -2.867 2.503 1.00 62.50 146 PHE A CA 1
ATOM 1237 C C . PHE A 1 146 ? 7.370 -2.847 2.187 1.00 62.50 146 PHE A C 1
ATOM 1239 O O . PHE A 1 146 ? 6.558 -2.791 3.101 1.00 62.50 146 PHE A O 1
ATOM 1246 N N . ILE A 1 147 ? 6.979 -2.849 0.906 1.00 55.78 147 ILE A N 1
ATOM 1247 C CA . ILE A 1 147 ? 5.603 -2.490 0.516 1.00 55.78 147 ILE A CA 1
ATOM 1248 C C . ILE A 1 147 ? 4.807 -3.643 -0.118 1.00 55.78 147 ILE A C 1
ATOM 1250 O O . ILE A 1 147 ? 3.636 -3.816 0.199 1.00 55.78 147 ILE A O 1
ATOM 1254 N N . VAL A 1 148 ? 5.420 -4.460 -0.978 1.00 53.06 148 VAL A N 1
ATOM 1255 C CA . VAL A 1 148 ? 4.674 -5.439 -1.807 1.00 53.06 148 VAL A CA 1
ATOM 1256 C C . VAL A 1 148 ? 4.374 -6.739 -1.061 1.00 53.06 148 VAL A C 1
ATOM 1258 O O . VAL A 1 148 ? 3.447 -7.466 -1.394 1.00 53.06 148 VAL A O 1
ATOM 1261 N N . GLU A 1 149 ? 5.158 -7.041 -0.032 1.00 57.53 149 GLU A N 1
ATOM 1262 C CA . GLU A 1 149 ? 5.095 -8.311 0.687 1.00 57.53 149 GLU A CA 1
ATOM 1263 C C . GLU A 1 149 ? 4.524 -8.130 2.103 1.00 57.53 149 GLU A C 1
ATOM 1265 O O . GLU A 1 149 ? 4.886 -8.871 3.009 1.00 57.53 149 GLU A O 1
ATOM 1270 N N . SER A 1 150 ? 3.609 -7.172 2.312 1.00 56.41 150 SER A N 1
ATOM 1271 C CA . SER A 1 150 ? 2.943 -6.971 3.615 1.00 56.41 150 SER A CA 1
ATOM 1272 C C . SER A 1 150 ? 2.194 -8.216 4.112 1.00 56.41 150 SER A C 1
ATOM 1274 O O . SER A 1 150 ? 2.041 -8.412 5.317 1.00 56.41 150 SER A O 1
ATOM 1276 N N . SER A 1 151 ? 1.757 -9.081 3.191 1.00 58.91 151 SER A N 1
ATOM 1277 C CA . SER A 1 151 ? 1.158 -10.385 3.487 1.00 58.91 151 SER A CA 1
ATOM 1278 C C . SER A 1 151 ? 2.178 -11.452 3.904 1.00 58.91 151 SER A C 1
ATOM 1280 O O . SER A 1 151 ? 1.807 -12.419 4.561 1.00 58.91 151 SER A O 1
ATOM 1282 N N . LYS A 1 152 ? 3.456 -11.291 3.546 1.00 57.19 152 LYS A N 1
ATOM 1283 C CA . LYS A 1 152 ? 4.540 -12.249 3.823 1.00 57.19 152 LYS A CA 1
ATOM 1284 C C . LYS A 1 152 ? 5.382 -11.833 5.027 1.00 57.19 152 LYS A C 1
ATOM 1286 O O . LYS A 1 152 ? 5.788 -12.677 5.818 1.00 57.19 152 LYS A O 1
ATOM 1291 N N . TYR A 1 153 ? 5.613 -10.536 5.188 1.00 56.50 153 TYR A N 1
ATOM 1292 C CA . TYR A 1 153 ? 6.278 -9.941 6.335 1.00 56.50 153 TYR A CA 1
ATOM 1293 C C . TYR A 1 153 ? 5.286 -8.956 6.929 1.00 56.50 153 TYR A C 1
ATOM 1295 O O . TYR A 1 153 ? 4.923 -7.985 6.271 1.00 56.50 153 TYR A O 1
ATOM 1303 N N . GLY A 1 154 ? 4.799 -9.214 8.145 1.00 71.19 154 GLY A N 1
ATOM 1304 C CA . GLY A 1 154 ? 3.777 -8.409 8.835 1.00 71.19 154 GLY A CA 1
ATOM 1305 C C . GLY A 1 154 ? 4.209 -6.977 9.201 1.00 71.19 154 GLY A C 1
ATOM 1306 O O . GLY A 1 154 ? 3.829 -6.457 10.250 1.00 71.19 154 GLY A O 1
ATOM 1307 N N . ASP A 1 155 ? 5.017 -6.342 8.359 1.00 75.56 155 ASP A N 1
ATOM 1308 C CA . ASP A 1 155 ? 5.616 -5.020 8.467 1.00 75.56 155 ASP A CA 1
ATOM 1309 C C . ASP A 1 155 ? 4.555 -3.927 8.574 1.00 75.56 155 ASP A C 1
ATOM 1311 O O . ASP A 1 155 ? 4.655 -3.056 9.443 1.00 75.56 155 ASP A O 1
ATOM 1315 N N . LEU A 1 156 ? 3.489 -4.007 7.766 1.00 80.00 156 LEU A N 1
ATOM 1316 C CA . LEU A 1 156 ? 2.351 -3.094 7.884 1.00 80.00 156 LEU A CA 1
ATOM 1317 C C . LEU A 1 156 ? 1.723 -3.214 9.277 1.00 80.00 156 LEU A C 1
ATOM 1319 O O . LEU A 1 156 ? 1.534 -2.209 9.956 1.00 80.00 156 LEU A O 1
ATOM 1323 N N . GLY A 1 157 ? 1.517 -4.442 9.761 1.00 83.19 157 GLY A N 1
ATOM 1324 C CA . GLY A 1 157 ? 1.035 -4.698 11.118 1.00 83.19 157 GLY A CA 1
ATOM 1325 C C . GLY A 1 157 ? 1.937 -4.088 12.195 1.00 83.19 157 GLY A C 1
ATOM 1326 O O . GLY A 1 157 ? 1.438 -3.526 13.173 1.00 83.19 157 GLY A O 1
ATOM 1327 N N . GLN A 1 158 ? 3.262 -4.111 12.010 1.00 85.62 158 GLN A N 1
ATOM 1328 C CA . GLN A 1 158 ? 4.191 -3.437 12.922 1.00 85.62 158 GLN A CA 1
ATOM 1329 C C . GLN A 1 158 ? 4.059 -1.910 12.881 1.00 85.62 158 GLN A C 1
ATOM 1331 O O . GLN A 1 158 ? 4.129 -1.277 13.939 1.00 85.62 158 GLN A O 1
ATOM 1336 N N . ILE A 1 159 ? 3.859 -1.312 11.701 1.00 86.06 159 ILE A N 1
ATOM 1337 C CA . ILE A 1 159 ? 3.580 0.126 11.572 1.00 86.06 159 ILE A CA 1
ATOM 1338 C C . ILE A 1 159 ? 2.306 0.467 12.342 1.00 86.06 159 ILE A C 1
ATOM 1340 O O . ILE A 1 159 ? 2.349 1.317 13.231 1.00 86.06 159 ILE A O 1
ATOM 1344 N N . VAL A 1 160 ? 1.207 -0.243 12.070 1.00 87.06 160 VAL A N 1
ATOM 1345 C CA . VAL A 1 160 ? -0.080 -0.021 12.744 1.00 87.06 160 VAL A CA 1
ATOM 1346 C C . VAL A 1 160 ? 0.068 -0.170 14.255 1.00 87.06 160 VAL A C 1
ATOM 1348 O O . VAL A 1 160 ? -0.410 0.673 15.009 1.00 87.06 160 VAL A O 1
ATOM 1351 N N . LYS A 1 161 ? 0.799 -1.187 14.724 1.00 87.88 161 LYS A N 1
ATOM 1352 C CA . LYS A 1 161 ? 1.064 -1.400 16.154 1.00 87.88 161 LYS A CA 1
ATOM 1353 C C . LYS A 1 161 ? 1.826 -0.236 16.790 1.00 87.88 161 LYS A C 1
ATOM 1355 O O . LYS A 1 161 ? 1.547 0.101 17.939 1.00 87.88 161 LYS A O 1
ATOM 1360 N N . ARG A 1 162 ? 2.778 0.378 16.078 1.00 87.31 162 ARG A N 1
ATOM 1361 C CA . ARG A 1 162 ? 3.492 1.577 16.552 1.00 87.31 162 ARG A CA 1
ATOM 1362 C C . ARG A 1 162 ? 2.559 2.785 16.603 1.00 87.31 162 ARG A C 1
ATOM 1364 O O . ARG A 1 162 ? 2.484 3.416 17.649 1.00 87.31 162 ARG A O 1
ATOM 1371 N N . ILE A 1 163 ? 1.784 3.029 15.546 1.00 88.50 163 ILE A N 1
ATOM 1372 C CA . ILE A 1 163 ? 0.792 4.117 15.494 1.00 88.50 163 ILE A CA 1
ATOM 1373 C C . ILE A 1 163 ? -0.213 3.985 16.651 1.00 88.50 163 ILE A C 1
ATOM 1375 O O . ILE A 1 163 ? -0.404 4.926 17.420 1.00 88.50 163 ILE A O 1
ATOM 1379 N N . LYS A 1 164 ? -0.780 2.786 16.854 1.00 85.88 164 LYS A N 1
ATOM 1380 C CA . LYS A 1 164 ? -1.720 2.486 17.950 1.00 85.88 164 LYS A CA 1
ATOM 1381 C C . LYS A 1 164 ? -1.117 2.686 19.348 1.00 85.88 164 LYS A C 1
ATOM 1383 O O . LYS A 1 164 ? -1.882 2.890 20.287 1.00 85.88 164 LYS A O 1
ATOM 1388 N N . LYS A 1 165 ? 0.209 2.580 19.512 1.00 85.50 165 LYS A N 1
ATOM 1389 C CA . LYS A 1 165 ? 0.906 2.841 20.787 1.00 85.50 165 LYS A CA 1
ATOM 1390 C C . LYS A 1 165 ? 1.134 4.331 21.032 1.00 85.50 165 LYS A C 1
ATOM 1392 O O . LYS A 1 165 ? 1.057 4.759 22.177 1.00 85.50 165 LYS A O 1
ATOM 1397 N N . THR A 1 166 ? 1.427 5.095 19.983 1.00 84.25 166 THR A N 1
ATOM 1398 C CA . THR A 1 166 ? 1.705 6.534 20.086 1.00 84.25 166 THR A CA 1
ATOM 1399 C C . THR A 1 166 ? 0.428 7.347 20.320 1.00 84.25 166 THR A C 1
ATOM 1401 O O . THR A 1 166 ? 0.442 8.322 21.066 1.00 84.25 166 THR A O 1
ATOM 1404 N N . ILE A 1 167 ? -0.686 6.944 19.702 1.00 83.56 167 ILE A N 1
ATOM 1405 C CA . ILE A 1 167 ? -1.950 7.692 19.724 1.00 83.56 167 ILE A CA 1
ATOM 1406 C C . ILE A 1 167 ? -2.862 7.180 20.847 1.00 83.56 167 ILE A C 1
ATOM 1408 O O . ILE A 1 167 ? -3.084 5.976 20.991 1.00 83.56 167 ILE A O 1
ATOM 1412 N N . LYS A 1 168 ? -3.459 8.097 21.619 1.00 68.75 168 LYS A N 1
ATOM 1413 C CA . LYS A 1 168 ? -4.465 7.749 22.636 1.00 68.75 168 LYS A CA 1
ATOM 1414 C C . LYS A 1 168 ? -5.803 7.401 21.967 1.00 68.75 168 LYS A C 1
ATOM 1416 O O . LYS A 1 168 ? -6.373 8.208 21.238 1.00 68.75 168 LYS A O 1
ATOM 1421 N N . CYS A 1 169 ? -6.332 6.210 22.247 1.00 63.12 169 CYS A N 1
ATOM 1422 C CA . CYS A 1 169 ? -7.661 5.794 21.788 1.00 63.12 169 CYS A CA 1
ATOM 1423 C C . CYS A 1 169 ? -8.742 6.286 22.763 1.00 63.12 169 CYS A C 1
ATOM 1425 O O . CYS A 1 169 ? -8.693 5.948 23.946 1.00 63.12 169 CYS A O 1
ATOM 1427 N N . LYS A 1 170 ? -9.752 7.022 22.277 1.00 62.38 170 LYS A N 1
ATOM 1428 C CA . LYS A 1 170 ? -10.860 7.521 23.119 1.00 62.38 170 LYS A CA 1
ATOM 1429 C C . LYS A 1 170 ? -11.809 6.408 23.596 1.00 62.38 170 LYS A C 1
ATOM 1431 O O . LYS A 1 170 ? -12.535 6.609 24.565 1.00 62.38 170 LYS A O 1
ATOM 1436 N N . LYS A 1 171 ? -11.836 5.244 22.928 1.00 56.16 171 LYS A N 1
ATOM 1437 C CA . LYS A 1 171 ? -12.834 4.179 23.167 1.00 56.16 171 LYS A CA 1
ATOM 1438 C C . LYS A 1 171 ? -12.381 3.027 24.074 1.00 56.16 171 LYS A C 1
ATOM 1440 O O . LYS A 1 171 ? -13.251 2.283 24.517 1.00 56.16 171 LYS A O 1
ATOM 1445 N N . LYS A 1 172 ? -11.082 2.866 24.375 1.00 53.28 172 LYS A N 1
ATOM 1446 C CA . LYS A 1 172 ? -10.585 1.685 25.118 1.00 53.28 172 LYS A CA 1
ATOM 1447 C C . LYS A 1 172 ? -11.200 1.511 26.516 1.00 53.28 172 LYS A C 1
ATOM 1449 O O . LYS A 1 172 ? -11.445 0.378 26.892 1.00 53.28 172 LYS A O 1
ATOM 1454 N N . GLY A 1 173 ? -11.542 2.591 27.225 1.00 50.00 173 GLY A N 1
ATOM 1455 C CA . GLY A 1 173 ? -12.166 2.483 28.554 1.00 50.00 173 GLY A CA 1
ATOM 1456 C C . GLY A 1 173 ? -13.601 1.940 28.530 1.00 50.00 173 GLY A C 1
ATOM 1457 O O . GLY A 1 173 ? -13.935 1.010 29.248 1.00 50.00 173 GLY A O 1
ATOM 1458 N N . LYS A 1 174 ? -14.464 2.426 27.627 1.00 54.19 174 LYS A N 1
ATOM 1459 C CA . LYS A 1 174 ? -15.925 2.266 27.786 1.00 54.19 174 LYS A CA 1
ATOM 1460 C C . LYS A 1 174 ? -16.445 0.818 27.756 1.00 54.19 174 LYS A C 1
ATOM 1462 O O . LYS A 1 174 ? -17.417 0.523 28.442 1.00 54.19 174 LYS A O 1
ATOM 1467 N N . LYS A 1 175 ? -15.854 -0.083 26.955 1.00 56.25 175 LYS A N 1
ATOM 1468 C CA . LYS A 1 175 ? -16.346 -1.475 26.824 1.00 56.25 175 LYS A CA 1
ATOM 1469 C C . LYS A 1 175 ? -15.833 -2.404 27.927 1.00 56.25 175 LYS A C 1
ATOM 1471 O O . LYS A 1 175 ? -16.605 -3.230 28.410 1.00 56.25 175 LYS A O 1
ATOM 1476 N N . GLU A 1 176 ? -14.562 -2.281 28.310 1.00 57.94 176 GLU A N 1
ATOM 1477 C CA . GLU A 1 176 ? -14.005 -3.029 29.446 1.00 57.94 176 GLU A CA 1
ATOM 1478 C C . GLU A 1 176 ? -14.620 -2.536 30.758 1.00 57.94 176 GLU A C 1
ATOM 1480 O O . GLU A 1 176 ? -15.090 -3.363 31.541 1.00 57.94 176 GLU A O 1
ATOM 1485 N N . ASP A 1 177 ? -14.779 -1.218 30.925 1.00 64.31 177 ASP A N 1
ATOM 1486 C CA . ASP A 1 177 ? -15.448 -0.636 32.092 1.00 64.31 177 ASP A CA 1
ATOM 1487 C C . ASP A 1 177 ? -16.898 -1.118 32.206 1.00 64.31 177 ASP A C 1
ATOM 1489 O O . ASP A 1 177 ? -17.292 -1.590 33.266 1.00 64.31 177 ASP A O 1
ATOM 1493 N N . HIS A 1 178 ? -17.694 -1.113 31.127 1.00 75.38 178 HIS A N 1
ATOM 1494 C CA . HIS A 1 178 ? -19.086 -1.579 31.204 1.00 75.38 178 HIS A CA 1
ATOM 1495 C C . HIS A 1 178 ? -19.192 -3.069 31.572 1.00 75.38 178 HIS A C 1
ATOM 1497 O O . HIS A 1 178 ? -20.130 -3.470 32.267 1.00 75.38 178 HIS A O 1
ATOM 1503 N N . ARG A 1 179 ? -18.256 -3.917 31.123 1.00 82.88 179 ARG A N 1
ATOM 1504 C CA . ARG A 1 179 ? -18.251 -5.344 31.485 1.00 82.88 179 ARG A CA 1
ATOM 1505 C C . ARG A 1 179 ? -17.850 -5.545 32.946 1.00 82.88 179 ARG A C 1
ATOM 1507 O O . ARG A 1 179 ? -18.497 -6.325 33.639 1.00 82.88 179 ARG A O 1
ATOM 1514 N N . HIS A 1 180 ? -16.832 -4.825 33.417 1.00 83.50 180 HIS A N 1
ATOM 1515 C CA . HIS A 1 180 ? -16.414 -4.853 34.819 1.00 83.50 180 HIS A CA 1
ATOM 1516 C C . HIS A 1 180 ? -17.500 -4.311 35.750 1.00 83.50 180 HIS A C 1
ATOM 1518 O O . HIS A 1 180 ? -17.829 -4.964 36.735 1.00 83.50 180 HIS A O 1
ATOM 1524 N N . ILE A 1 181 ? -18.119 -3.181 35.398 1.00 85.19 181 ILE A N 1
ATOM 1525 C CA . ILE A 1 181 ? -19.254 -2.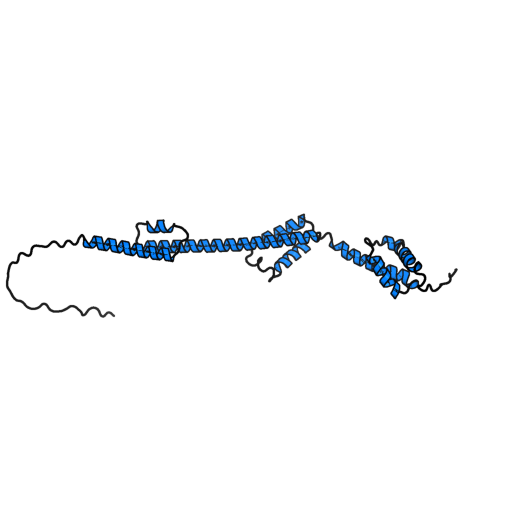606 36.127 1.00 85.19 181 ILE A CA 1
ATOM 1526 C C . ILE A 1 181 ? -20.400 -3.616 36.192 1.00 85.19 181 ILE A C 1
ATOM 1528 O O . ILE A 1 181 ? -20.892 -3.904 37.278 1.00 85.19 181 ILE A O 1
ATOM 1532 N N . ARG A 1 182 ? -20.778 -4.230 35.063 1.00 90.06 182 ARG A N 1
ATOM 1533 C CA . ARG A 1 182 ? -21.837 -5.249 35.027 1.00 90.06 182 ARG A CA 1
ATOM 1534 C C . ARG A 1 182 ? -21.539 -6.435 35.936 1.00 90.06 182 ARG A C 1
ATOM 1536 O O . ARG A 1 182 ? -22.409 -6.837 36.698 1.00 90.06 182 ARG A O 1
ATOM 1543 N N . ASN A 1 183 ? -20.329 -6.984 35.860 1.00 90.75 183 ASN A N 1
ATOM 1544 C CA . ASN A 1 183 ? -19.934 -8.133 36.672 1.00 90.75 183 ASN A CA 1
ATOM 1545 C C . ASN A 1 183 ? -19.935 -7.792 38.166 1.00 90.75 183 ASN A C 1
ATOM 1547 O O . ASN A 1 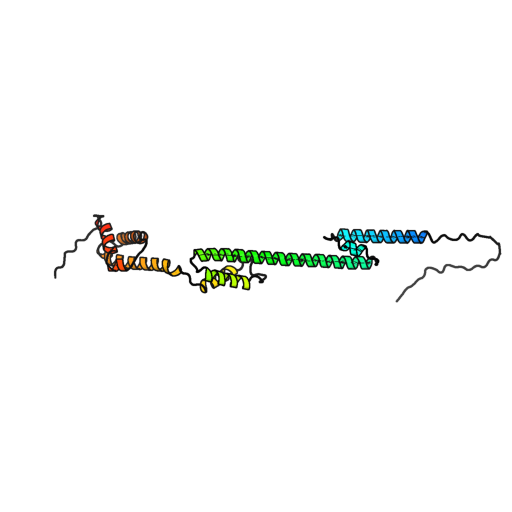183 ? -20.411 -8.583 38.971 1.00 90.75 183 ASN A O 1
ATOM 1551 N N . ASN A 1 184 ? -19.453 -6.606 38.535 1.00 90.62 184 ASN A N 1
ATOM 1552 C CA . ASN A 1 184 ? -19.459 -6.165 39.925 1.00 90.62 184 ASN A CA 1
ATOM 1553 C C . ASN A 1 184 ? -20.888 -5.976 40.444 1.00 90.62 184 ASN A C 1
ATOM 1555 O O . ASN A 1 184 ? -21.215 -6.475 41.516 1.00 90.62 184 ASN A O 1
ATOM 1559 N N . ILE A 1 185 ? -21.755 -5.319 39.665 1.00 91.69 185 ILE A N 1
ATOM 1560 C CA . ILE A 1 185 ? -23.178 -5.162 39.996 1.00 91.69 185 ILE A CA 1
ATOM 1561 C C . ILE A 1 185 ? -23.852 -6.533 40.138 1.00 91.69 185 ILE A C 1
ATOM 1563 O O . ILE A 1 185 ? -24.582 -6.752 41.099 1.00 91.69 185 ILE A O 1
ATOM 1567 N N . PHE A 1 186 ? -23.573 -7.470 39.228 1.00 94.06 186 PHE A N 1
ATOM 1568 C CA . PHE A 1 186 ? -24.079 -8.840 39.302 1.00 94.06 186 PHE A CA 1
ATOM 1569 C C . PHE A 1 186 ? -23.680 -9.525 40.614 1.00 94.06 186 PHE A C 1
ATOM 1571 O O . PHE A 1 186 ? -24.543 -10.079 41.290 1.00 94.06 186 PHE A O 1
ATOM 1578 N N . SER A 1 187 ? -22.402 -9.453 40.999 1.00 93.50 187 SER A N 1
ATOM 1579 C CA . SER A 1 187 ? -21.912 -10.038 42.253 1.00 93.50 187 SER A CA 1
ATOM 1580 C C . SER A 1 187 ? -22.586 -9.426 43.481 1.00 93.50 187 SER A C 1
ATOM 1582 O O . SER A 1 187 ? -22.979 -10.164 44.379 1.00 93.50 187 SER A O 1
ATOM 1584 N N . ILE A 1 188 ? -22.771 -8.100 43.503 1.00 92.19 188 ILE A N 1
ATOM 1585 C CA . ILE A 1 188 ? -23.454 -7.412 44.610 1.00 92.19 188 ILE A CA 1
ATOM 1586 C C . ILE A 1 188 ? -24.917 -7.863 44.704 1.00 92.19 188 ILE A C 1
ATOM 1588 O O . ILE A 1 188 ? -25.381 -8.222 45.782 1.00 92.19 188 ILE A O 1
ATOM 1592 N N . LEU A 1 189 ? -25.638 -7.898 43.580 1.00 91.69 189 LEU A N 1
ATOM 1593 C CA . LEU A 1 189 ? -27.053 -8.282 43.559 1.00 91.69 189 LEU A CA 1
ATOM 1594 C C . LEU A 1 189 ? -27.265 -9.758 43.911 1.00 91.69 189 LEU A C 1
ATOM 1596 O O . LEU A 1 189 ? -28.221 -10.077 44.614 1.00 91.69 189 LEU A O 1
ATOM 1600 N N . ILE A 1 190 ? -26.373 -10.653 43.471 1.00 91.81 190 ILE A N 1
ATOM 1601 C CA . ILE A 1 190 ? -26.368 -12.053 43.917 1.00 91.81 190 ILE A CA 1
ATOM 1602 C C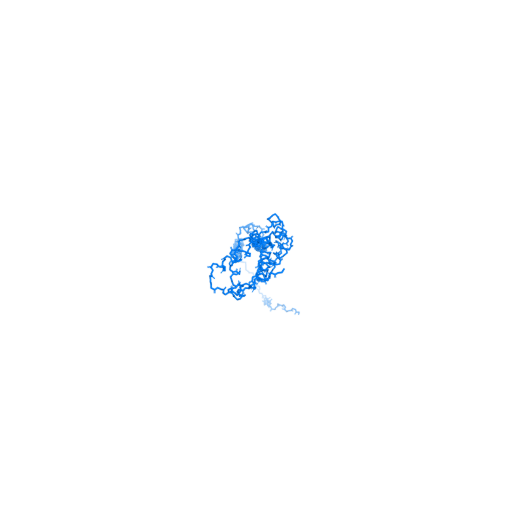 . ILE A 1 190 ? -26.238 -12.115 45.435 1.00 91.81 190 ILE A C 1
ATOM 1604 O O . ILE A 1 190 ? -27.027 -12.801 46.074 1.00 91.81 190 ILE A O 1
ATOM 1608 N N . ASP A 1 191 ? -25.283 -11.393 46.019 1.00 91.12 191 ASP A N 1
ATOM 1609 C CA . ASP A 1 191 ? -25.047 -11.439 47.461 1.00 91.12 191 ASP A CA 1
ATOM 1610 C C . ASP A 1 191 ? -26.237 -10.896 48.271 1.00 91.12 191 ASP A C 1
ATOM 1612 O O . ASP A 1 191 ? -26.612 -11.478 49.288 1.00 91.12 191 ASP A O 1
ATOM 1616 N N . GLN A 1 192 ? -26.893 -9.846 47.767 1.00 88.88 192 GLN A N 1
ATOM 1617 C CA . GLN A 1 192 ? -28.084 -9.247 48.380 1.00 88.88 192 GLN A CA 1
ATOM 1618 C C . GLN A 1 192 ? -29.340 -10.130 48.287 1.00 88.88 192 GLN A C 1
ATOM 1620 O O . GLN A 1 192 ? -30.191 -10.087 49.178 1.00 88.88 192 GLN A O 1
ATOM 1625 N N . LEU A 1 193 ? -29.498 -10.893 47.201 1.00 87.88 193 LEU A N 1
ATOM 1626 C CA . LEU A 1 193 ? -30.735 -11.625 46.895 1.00 87.88 193 LEU A CA 1
ATOM 1627 C C . LEU A 1 193 ? -30.629 -13.143 47.091 1.00 87.88 193 LEU A C 1
ATOM 1629 O O . LEU A 1 193 ? -31.667 -13.799 47.155 1.00 87.88 193 LEU A O 1
ATOM 1633 N N . LYS A 1 194 ? -29.424 -13.714 47.248 1.00 86.06 194 LYS A N 1
ATOM 1634 C CA . LYS A 1 194 ? -29.212 -15.169 47.433 1.00 86.06 194 LYS A CA 1
ATOM 1635 C C . LYS A 1 194 ? -29.961 -15.759 48.630 1.00 86.06 194 LYS A C 1
ATOM 1637 O O . LYS A 1 194 ? -30.267 -16.943 48.617 1.00 86.06 194 LYS A O 1
ATOM 1642 N N . ASN A 1 195 ? -30.249 -14.942 49.647 1.00 84.44 195 ASN A N 1
ATOM 1643 C CA . ASN A 1 195 ? -30.987 -15.366 50.839 1.00 84.44 195 ASN A CA 1
ATOM 1644 C C . ASN A 1 195 ? -32.511 -15.376 50.615 1.00 84.44 195 ASN A C 1
ATOM 1646 O O . ASN A 1 195 ? -33.236 -15.939 51.422 1.00 84.44 195 ASN A O 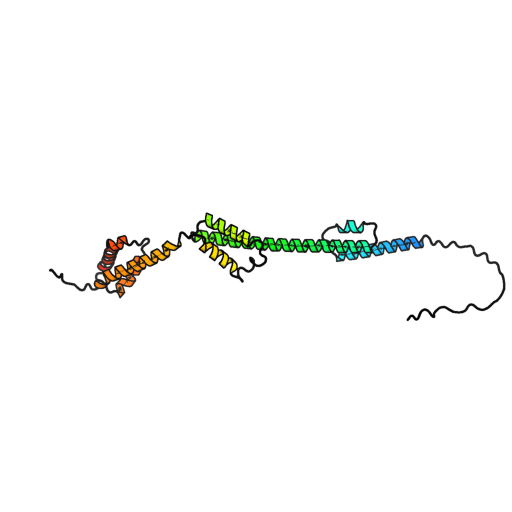1
ATOM 1650 N N . LYS A 1 196 ? -33.001 -14.724 49.552 1.00 83.12 196 LYS A N 1
ATOM 1651 C CA . LYS A 1 196 ? -34.434 -14.595 49.236 1.00 83.12 196 LYS A CA 1
ATOM 1652 C C . LYS A 1 196 ? -34.864 -15.433 48.034 1.00 83.12 196 LYS A C 1
ATOM 1654 O O . LYS A 1 196 ? -36.039 -15.739 47.898 1.00 83.12 196 LYS A O 1
ATOM 1659 N N . VAL A 1 197 ? -33.936 -15.750 47.131 1.00 83.06 197 VAL A N 1
ATOM 1660 C CA . VAL A 1 197 ? -34.209 -16.453 45.873 1.00 83.06 197 VAL A CA 1
ATOM 1661 C C . VAL A 1 197 ? -33.107 -17.471 45.625 1.00 83.06 197 VAL A C 1
ATOM 1663 O O . VAL A 1 197 ? -31.925 -17.147 45.746 1.00 83.06 197 VAL A O 1
ATOM 1666 N N . GLU A 1 198 ? -33.478 -18.686 45.214 1.00 86.31 198 GLU A N 1
ATOM 1667 C CA . GLU A 1 198 ? -32.503 -19.721 44.871 1.00 86.31 198 GLU A CA 1
ATOM 1668 C C . GLU A 1 198 ? -31.525 -19.216 43.797 1.00 86.31 198 GLU A C 1
ATOM 1670 O O . GLU A 1 198 ? -31.921 -18.779 42.711 1.00 86.31 198 GLU A O 1
ATOM 1675 N N . VAL A 1 199 ? -30.222 -19.331 44.075 1.00 85.50 199 VAL A N 1
ATOM 1676 C CA . VAL A 1 199 ? -29.142 -18.821 43.211 1.00 85.50 199 VAL A CA 1
ATOM 1677 C C . VAL A 1 199 ? -29.236 -19.362 41.780 1.00 85.50 199 VAL A C 1
ATOM 1679 O O . VAL A 1 199 ? -28.950 -18.634 40.829 1.00 85.50 199 VAL A O 1
ATOM 1682 N N . LYS A 1 200 ? -29.687 -20.612 41.602 1.00 87.12 200 LYS A N 1
ATOM 1683 C CA . LYS A 1 200 ? -29.864 -21.231 40.276 1.00 87.12 200 LYS A CA 1
ATOM 1684 C C . LYS A 1 200 ? -30.907 -20.518 39.416 1.00 87.12 200 LYS A C 1
ATOM 1686 O O . LYS A 1 200 ? -30.759 -20.494 38.197 1.00 87.12 200 LYS A O 1
ATOM 1691 N N . VAL A 1 201 ? -31.933 -19.937 40.036 1.00 85.25 201 VAL A N 1
ATOM 1692 C CA . VAL A 1 201 ? -32.991 -19.173 39.358 1.00 85.25 201 VAL A CA 1
ATOM 1693 C C . VAL A 1 201 ? -32.589 -17.704 39.231 1.00 85.25 201 VAL A C 1
ATOM 1695 O O . VAL A 1 201 ? -32.755 -17.093 38.174 1.00 85.25 201 VAL A O 1
ATOM 1698 N N . LEU A 1 202 ? -31.991 -17.152 40.287 1.00 88.44 202 LEU A N 1
ATOM 1699 C CA . LEU A 1 202 ? -31.572 -15.758 40.365 1.00 88.44 202 LEU A CA 1
ATOM 1700 C C . LEU A 1 202 ? -30.462 -15.416 39.357 1.00 88.44 202 LEU A C 1
ATOM 1702 O O . LEU A 1 202 ? -30.561 -14.418 38.647 1.00 88.44 202 LEU A O 1
ATOM 1706 N N . ALA A 1 203 ? -29.421 -16.245 39.247 1.00 89.00 203 ALA A N 1
ATOM 1707 C CA . ALA A 1 203 ? -28.268 -15.983 38.384 1.00 89.00 203 ALA A CA 1
ATOM 1708 C C . ALA A 1 203 ? -28.617 -15.778 36.892 1.00 89.00 203 ALA A C 1
ATOM 1710 O O . ALA A 1 203 ? -28.215 -14.754 36.328 1.00 89.00 203 ALA A O 1
ATOM 1711 N N . PRO A 1 204 ? -29.363 -16.676 36.213 1.00 91.56 204 PRO A N 1
ATOM 1712 C CA . PRO A 1 204 ? -29.742 -16.452 34.817 1.00 91.56 204 PRO A CA 1
ATOM 1713 C C . PRO A 1 204 ? -30.689 -15.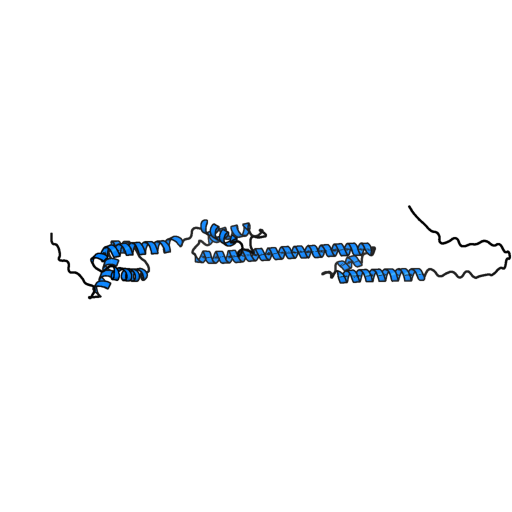254 34.654 1.00 91.56 204 PRO A C 1
ATOM 1715 O O . PRO A 1 204 ? -30.605 -14.538 33.655 1.00 91.56 204 PRO A O 1
ATOM 1718 N N . MET A 1 205 ? -31.553 -14.993 35.638 1.00 88.50 205 MET A N 1
ATOM 1719 C CA . MET A 1 205 ? -32.483 -13.865 35.613 1.00 88.50 205 MET A CA 1
ATOM 1720 C C . MET A 1 205 ? -31.762 -12.517 35.720 1.00 88.50 205 MET A C 1
ATOM 1722 O O . MET A 1 205 ? -31.981 -11.646 34.878 1.00 88.50 205 MET A O 1
ATOM 1726 N N . LEU A 1 206 ? -30.849 -12.374 36.686 1.00 91.50 206 LEU A N 1
ATOM 1727 C CA . LEU A 1 206 ? -29.997 -11.193 36.841 1.00 91.50 206 LEU A CA 1
ATOM 1728 C C . LEU A 1 206 ? -29.164 -10.937 35.591 1.00 91.50 206 LEU A C 1
ATOM 1730 O O . LEU A 1 206 ? -29.066 -9.801 35.136 1.00 91.50 206 LEU A O 1
ATOM 1734 N N . LYS A 1 207 ? -28.590 -11.993 35.007 1.00 91.88 207 LYS A N 1
ATOM 1735 C CA . LYS A 1 207 ? -27.799 -11.876 33.782 1.00 91.88 207 LYS A CA 1
ATOM 1736 C C . LYS A 1 207 ? -28.636 -11.306 32.636 1.00 91.88 207 LYS A C 1
ATOM 1738 O O . LYS A 1 207 ? -28.241 -10.314 32.034 1.00 91.88 207 LYS A O 1
ATOM 1743 N N . ASN A 1 208 ? -29.825 -11.866 32.406 1.00 90.38 208 ASN A N 1
ATOM 1744 C CA . ASN A 1 208 ? -30.749 -11.380 31.381 1.00 90.38 208 ASN A CA 1
ATOM 1745 C C . ASN A 1 208 ? -31.231 -9.946 31.640 1.00 90.38 208 ASN A C 1
ATOM 1747 O O . ASN A 1 208 ? -31.417 -9.190 30.690 1.00 90.38 208 ASN A O 1
ATOM 1751 N N . TYR A 1 209 ? -31.456 -9.575 32.901 1.00 91.31 209 TYR A N 1
ATOM 1752 C CA . TYR A 1 209 ? -31.838 -8.216 33.276 1.00 91.31 209 TYR A CA 1
ATOM 1753 C C . TYR A 1 209 ? -30.705 -7.223 32.982 1.00 91.31 209 TYR A C 1
ATOM 1755 O O . TYR A 1 209 ? -30.906 -6.265 32.240 1.00 91.31 209 TYR A O 1
ATOM 1763 N N . LEU A 1 210 ? -29.493 -7.490 33.477 1.00 90.94 210 LEU A N 1
ATOM 1764 C CA . LEU A 1 210 ? -28.335 -6.612 33.289 1.00 90.94 210 LEU A CA 1
ATOM 1765 C C . LEU A 1 210 ? -27.886 -6.519 31.824 1.00 90.94 210 LEU A C 1
ATOM 1767 O O . LEU A 1 210 ? -27.360 -5.485 31.420 1.00 90.94 210 LEU A O 1
ATOM 1771 N N . ASP A 1 211 ? -28.091 -7.568 31.025 1.00 87.75 211 ASP A N 1
ATOM 1772 C CA . ASP A 1 211 ? -27.779 -7.559 29.591 1.00 87.75 211 ASP A CA 1
ATOM 1773 C C . ASP A 1 211 ? -28.737 -6.671 28.775 1.00 87.75 211 ASP A C 1
ATOM 1775 O O . ASP A 1 211 ? -28.359 -6.201 27.702 1.00 87.75 211 ASP A O 1
ATOM 1779 N N . LYS A 1 212 ? -29.950 -6.403 29.281 1.00 87.94 212 LYS A N 1
ATOM 1780 C CA . LYS A 1 212 ? -30.919 -5.484 28.656 1.00 87.94 212 LYS A CA 1
ATOM 1781 C C . LYS A 1 212 ? -30.677 -4.017 29.008 1.00 87.94 212 LYS A C 1
ATOM 1783 O O . LYS A 1 212 ? -31.231 -3.143 28.344 1.00 87.94 212 LYS A O 1
ATOM 1788 N N . GLN A 1 213 ? -29.876 -3.738 30.034 1.00 84.19 213 GLN A N 1
ATOM 1789 C CA . GLN A 1 213 ? -29.635 -2.374 30.490 1.00 84.19 213 GLN A CA 1
ATOM 1790 C C . GLN A 1 213 ? -28.588 -1.675 29.622 1.00 84.19 213 GLN A C 1
ATOM 1792 O O . GLN A 1 213 ? -27.484 -2.182 29.417 1.00 84.19 213 GLN A O 1
ATOM 1797 N N . VAL A 1 214 ? -28.950 -0.491 29.119 1.00 78.88 214 VAL A N 1
ATOM 1798 C CA . VAL A 1 214 ? -28.099 0.318 28.231 1.00 78.88 214 VAL A CA 1
ATOM 1799 C C . VAL A 1 214 ? -26.994 1.035 29.011 1.00 78.88 214 VAL A C 1
ATOM 1801 O O . VAL A 1 214 ? -25.874 1.118 28.519 1.00 78.88 214 VAL A O 1
ATOM 1804 N N . ASP A 1 215 ? -27.299 1.510 30.224 1.00 81.69 215 ASP A N 1
ATOM 1805 C CA . ASP A 1 215 ? -26.368 2.237 31.091 1.00 81.69 215 ASP A CA 1
ATOM 1806 C C . ASP A 1 215 ? -26.473 1.728 32.533 1.00 81.69 215 ASP A C 1
ATOM 1808 O O . ASP A 1 215 ? -27.385 2.084 33.278 1.00 81.69 215 ASP A O 1
ATOM 1812 N N . LEU A 1 216 ? -25.504 0.913 32.945 1.00 85.81 216 LEU A N 1
ATOM 1813 C CA . LEU A 1 216 ? -25.395 0.439 34.322 1.00 85.81 216 LEU A CA 1
ATOM 1814 C C . LEU A 1 216 ? -24.568 1.409 35.173 1.00 85.81 216 LEU A C 1
ATOM 1816 O O . LEU A 1 216 ? -23.405 1.683 34.871 1.00 85.81 216 LEU A O 1
ATOM 1820 N N . LYS A 1 217 ? -25.148 1.893 36.274 1.00 87.00 217 LYS A N 1
ATOM 1821 C CA . LYS A 1 217 ? -24.485 2.796 37.233 1.00 87.00 217 LYS A CA 1
ATOM 1822 C C . LYS A 1 217 ? -24.430 2.204 38.638 1.00 87.00 217 LYS A C 1
ATOM 1824 O O . LYS A 1 217 ? -25.417 1.652 39.117 1.00 87.00 217 LYS A O 1
ATOM 1829 N N . TYR A 1 218 ? -23.308 2.395 39.336 1.00 84.69 218 TYR A N 1
ATOM 1830 C CA . TYR A 1 218 ? -23.160 1.970 40.736 1.00 84.69 218 TYR A CA 1
ATOM 1831 C C . TYR A 1 218 ? -24.080 2.721 41.698 1.00 84.69 218 TYR A C 1
ATOM 1833 O O . TYR A 1 218 ? -24.542 2.137 42.671 1.00 84.69 218 TYR A O 1
ATOM 1841 N N . SER A 1 219 ? -24.394 3.990 41.424 1.00 84.62 219 SER A N 1
ATOM 1842 C CA . SER A 1 219 ? -25.314 4.777 42.256 1.00 84.62 219 SER A CA 1
ATOM 1843 C C . SER A 1 219 ? -26.684 4.111 42.403 1.00 84.62 219 SER A C 1
ATOM 1845 O O . SER A 1 219 ? -27.286 4.167 43.468 1.00 84.62 219 SER A O 1
ATOM 1847 N N . GLN A 1 220 ? -27.151 3.414 41.366 1.00 86.31 220 GLN A N 1
ATOM 1848 C CA . GLN A 1 220 ? -28.406 2.663 41.399 1.00 86.31 220 GLN A CA 1
ATOM 1849 C C . GLN A 1 220 ? -28.310 1.373 42.234 1.00 86.31 220 GLN A C 1
ATOM 1851 O O . GLN A 1 220 ? -29.326 0.927 42.759 1.00 86.31 220 GLN A O 1
ATOM 1856 N N . VAL A 1 221 ? -27.113 0.804 42.426 1.00 86.19 221 VAL A N 1
ATOM 1857 C CA . VAL A 1 221 ? -26.901 -0.285 43.399 1.00 86.19 221 VAL A CA 1
ATOM 1858 C C . VAL A 1 221 ? -26.981 0.255 44.821 1.00 86.19 221 VAL A C 1
ATOM 1860 O O . VAL A 1 221 ? -27.713 -0.290 45.635 1.00 86.19 221 VAL A O 1
ATOM 1863 N N . PHE A 1 222 ? -26.264 1.346 45.112 1.00 82.50 222 PHE A N 1
ATOM 1864 C CA . PHE A 1 222 ? -26.231 1.941 46.454 1.00 82.50 222 PHE A CA 1
ATOM 1865 C C . PHE A 1 222 ? -27.597 2.468 46.900 1.00 82.50 222 PHE A C 1
ATOM 1867 O O . PHE A 1 222 ? -27.947 2.354 48.069 1.00 82.50 222 PHE A O 1
ATOM 1874 N N . ASN A 1 223 ? -28.397 2.973 45.959 1.00 86.56 223 ASN A N 1
ATOM 1875 C CA . ASN A 1 223 ? -29.770 3.402 46.219 1.00 86.56 223 ASN A CA 1
ATOM 1876 C C . ASN A 1 223 ? -30.778 2.234 46.223 1.00 86.56 223 ASN A C 1
ATOM 1878 O O . ASN A 1 223 ? -31.981 2.478 46.227 1.00 86.56 223 ASN A O 1
ATOM 1882 N N . ASN A 1 224 ? -30.313 0.977 46.176 1.00 87.31 224 ASN A N 1
ATOM 1883 C CA . ASN A 1 224 ? -31.129 -0.243 46.117 1.00 87.31 224 ASN A CA 1
ATOM 1884 C C . ASN A 1 224 ? -32.165 -0.270 44.977 1.00 87.31 224 ASN A C 1
ATOM 1886 O O . ASN A 1 224 ? -33.122 -1.038 45.014 1.00 87.31 224 ASN A O 1
ATOM 1890 N N . HIS A 1 225 ? -31.978 0.534 43.934 1.00 89.38 225 HIS A N 1
ATOM 1891 C CA . HIS A 1 225 ? -32.945 0.659 42.849 1.00 89.38 225 HIS A CA 1
ATOM 1892 C C . HIS A 1 225 ? -33.087 -0.657 42.076 1.00 89.38 225 HIS A C 1
ATOM 1894 O O . HIS A 1 225 ? -34.187 -1.187 41.952 1.00 89.38 225 HIS A O 1
ATOM 1900 N N . TYR A 1 226 ? -31.962 -1.245 41.659 1.00 89.19 226 TYR A N 1
ATOM 1901 C CA . TYR A 1 226 ? -31.968 -2.544 40.983 1.00 89.19 226 TYR A CA 1
ATOM 1902 C C . TYR A 1 226 ? -32.527 -3.659 41.870 1.00 89.19 226 TYR A C 1
ATOM 1904 O O . TYR A 1 226 ? -33.219 -4.547 41.386 1.00 89.19 226 TYR A O 1
ATOM 1912 N N . TYR A 1 227 ? -32.235 -3.609 43.171 1.00 88.31 227 TYR A N 1
ATOM 1913 C CA . TYR A 1 227 ? -32.704 -4.601 44.132 1.00 88.31 227 TYR A CA 1
ATOM 1914 C C . TYR A 1 227 ? -34.236 -4.685 44.147 1.00 88.31 227 TYR A C 1
ATOM 1916 O O . TYR A 1 227 ? -34.787 -5.780 44.034 1.00 88.31 227 TYR A O 1
ATOM 1924 N N . TYR A 1 228 ? -34.919 -3.539 44.219 1.00 88.25 228 TYR A N 1
ATOM 1925 C CA . TYR A 1 228 ? -36.381 -3.503 44.214 1.00 88.25 228 TYR A CA 1
ATOM 1926 C C . TYR A 1 228 ? -36.981 -3.890 42.860 1.00 88.25 228 TYR A C 1
ATOM 1928 O O . TYR A 1 228 ? -37.929 -4.669 42.846 1.00 88.25 228 TYR A O 1
ATOM 1936 N N . GLU A 1 229 ? -36.403 -3.452 41.736 1.00 88.38 229 GLU A N 1
ATOM 1937 C CA . GLU A 1 229 ? -36.874 -3.877 40.406 1.00 88.38 229 GLU A CA 1
ATOM 1938 C C . GLU A 1 229 ? -36.792 -5.400 40.232 1.00 88.38 229 GLU A C 1
ATOM 1940 O O . GLU A 1 229 ? -37.706 -6.039 39.709 1.00 88.38 229 GLU A O 1
ATOM 1945 N N . ILE A 1 230 ? -35.701 -6.012 40.696 1.00 88.69 230 ILE A N 1
ATOM 1946 C CA . ILE A 1 230 ? -35.525 -7.464 40.613 1.00 88.69 230 ILE A CA 1
ATOM 1947 C C . ILE A 1 230 ? -36.503 -8.180 41.545 1.00 88.69 230 ILE A C 1
ATOM 1949 O O . ILE A 1 230 ? -37.089 -9.183 41.139 1.00 88.69 230 ILE A O 1
ATOM 1953 N N . LEU A 1 231 ? -36.716 -7.673 42.763 1.00 84.25 231 LEU A N 1
ATOM 1954 C CA . LEU A 1 231 ? -37.718 -8.229 43.671 1.00 84.25 231 LEU A CA 1
ATOM 1955 C C . LEU A 1 231 ? -39.131 -8.139 43.106 1.00 84.25 231 LEU A C 1
ATOM 1957 O O . LEU A 1 231 ? -39.878 -9.090 43.274 1.00 84.25 231 LEU A O 1
ATOM 1961 N N . GLU A 1 232 ? -39.496 -7.063 42.415 1.00 85.62 232 GLU A N 1
ATOM 1962 C CA . GLU A 1 232 ? -40.802 -6.941 41.762 1.00 85.62 232 GLU A CA 1
ATOM 1963 C C . GLU A 1 232 ? -40.967 -7.994 40.655 1.00 85.62 232 GLU A C 1
ATOM 1965 O O . GLU A 1 232 ? -41.984 -8.684 40.579 1.00 85.62 232 GLU A O 1
ATOM 1970 N N . MET A 1 233 ? -39.919 -8.219 39.855 1.00 82.56 233 MET A N 1
ATOM 1971 C CA . MET A 1 233 ? -39.929 -9.251 38.812 1.00 82.56 233 MET A CA 1
ATOM 1972 C C . MET A 1 233 ? -39.980 -10.686 39.358 1.00 82.56 233 MET A C 1
ATOM 1974 O O . MET A 1 233 ? -40.427 -11.594 38.648 1.00 82.56 233 MET A O 1
ATOM 1978 N N . VAL A 1 234 ? -39.468 -10.914 40.571 1.00 75.06 234 VAL A N 1
ATOM 1979 C CA . VAL A 1 234 ? -39.515 -12.220 41.246 1.00 75.06 234 VAL A CA 1
ATOM 1980 C C . VAL A 1 234 ? -40.821 -12.387 42.026 1.00 75.06 234 VAL A C 1
ATOM 1982 O O . VAL A 1 234 ? -41.432 -13.445 41.948 1.00 75.06 234 VAL A O 1
ATOM 1985 N N . GLY A 1 235 ? -41.281 -11.346 42.719 1.00 64.31 235 GLY A N 1
ATOM 1986 C CA . GLY A 1 235 ? -42.507 -11.322 43.517 1.00 64.31 235 GLY A CA 1
ATOM 1987 C C . GLY A 1 235 ? -43.778 -11.389 42.671 1.00 64.31 235 GLY A C 1
ATOM 1988 O O . GLY A 1 235 ? -44.737 -12.028 43.080 1.00 64.31 235 GLY A O 1
ATOM 1989 N N . GLY A 1 236 ? -43.760 -10.853 41.445 1.00 55.28 236 GLY A N 1
ATOM 1990 C CA . GLY A 1 236 ? -44.837 -11.046 40.464 1.00 55.28 236 GLY A CA 1
ATOM 1991 C C . GLY A 1 236 ? -44.925 -12.469 39.889 1.00 55.28 236 GLY A C 1
ATOM 1992 O O . GLY A 1 236 ? -45.817 -12.763 39.096 1.00 55.28 236 GLY A O 1
ATOM 1993 N N . LYS A 1 237 ? -44.000 -13.365 40.261 1.00 54.38 237 LYS A N 1
ATOM 1994 C CA . LYS A 1 237 ? -44.047 -14.800 39.962 1.00 54.38 237 LYS A CA 1
ATOM 1995 C C . LYS A 1 237 ? -44.278 -15.548 41.274 1.00 54.38 237 LYS A C 1
ATOM 1997 O O . LYS A 1 237 ? -43.330 -16.076 41.846 1.00 54.38 237 LYS A O 1
ATOM 2002 N N . GLU A 1 238 ? -45.529 -15.615 41.723 1.00 47.12 238 GLU A N 1
ATOM 2003 C CA . GLU A 1 238 ? -46.000 -16.180 43.009 1.00 47.12 238 GLU A CA 1
ATOM 2004 C C . GLU A 1 238 ? -45.604 -17.645 43.336 1.00 47.12 238 GLU A C 1
ATOM 2006 O O . GLU A 1 238 ? -46.121 -18.223 44.281 1.00 47.12 238 GLU A O 1
ATOM 2011 N N . ASN A 1 239 ? -44.653 -18.275 42.638 1.00 46.44 239 ASN A N 1
ATOM 2012 C CA . ASN A 1 239 ? -44.300 -19.688 42.831 1.00 46.44 239 ASN A CA 1
ATOM 2013 C C . ASN A 1 239 ? -42.832 -19.956 43.209 1.00 46.44 239 ASN A C 1
ATOM 2015 O O . ASN A 1 239 ? -42.400 -21.110 43.191 1.00 46.44 239 ASN A O 1
ATOM 2019 N N . LEU A 1 240 ? -42.035 -18.943 43.558 1.00 47.06 240 LEU A N 1
ATOM 2020 C CA . LEU A 1 240 ? -40.662 -19.164 44.033 1.00 47.06 240 LEU A CA 1
ATOM 2021 C C . LEU A 1 240 ? -40.610 -19.049 45.555 1.00 47.06 240 LEU A C 1
ATOM 2023 O O . LEU A 1 240 ? -40.369 -17.974 46.087 1.00 47.06 240 LEU A O 1
ATOM 2027 N N . ARG A 1 241 ? -40.888 -20.192 46.204 1.00 46.75 241 ARG A N 1
ATOM 2028 C CA . ARG A 1 241 ? -40.726 -20.520 47.635 1.00 46.75 241 ARG A CA 1
ATOM 2029 C C . ARG A 1 241 ? -40.132 -19.382 48.471 1.00 46.75 241 ARG A C 1
ATOM 2031 O O . ARG A 1 241 ? -38.919 -19.298 48.647 1.00 46.75 241 ARG A O 1
ATOM 2038 N N . ILE A 1 242 ? -41.016 -18.545 49.001 1.00 44.00 242 ILE A N 1
ATOM 2039 C CA . ILE A 1 242 ? -40.703 -17.675 50.126 1.00 44.00 242 ILE A CA 1
ATOM 2040 C C . ILE A 1 242 ? -40.769 -18.589 51.350 1.00 44.00 242 ILE A C 1
ATOM 2042 O O . ILE A 1 242 ? -41.856 -18.968 51.774 1.00 44.00 242 ILE A O 1
ATOM 2046 N N . GLU A 1 243 ? -39.618 -19.023 51.866 1.00 45.09 243 GLU A N 1
ATOM 2047 C CA . GLU A 1 243 ? -39.569 -19.487 53.252 1.00 45.09 243 GLU A CA 1
ATOM 2048 C C . GLU A 1 243 ? -39.871 -18.268 54.125 1.00 45.09 243 GLU A C 1
ATOM 2050 O O . GLU A 1 243 ? -39.150 -17.267 54.105 1.00 45.09 243 GLU A O 1
ATOM 2055 N N . GLU A 1 244 ? -41.014 -18.323 54.800 1.00 40.56 244 GLU A N 1
ATOM 2056 C CA . GLU A 1 244 ? -41.426 -17.350 55.798 1.00 40.56 244 GLU A CA 1
ATOM 2057 C C . GLU A 1 244 ? -40.367 -17.308 56.903 1.00 40.56 244 GLU A C 1
ATOM 2059 O O . GLU A 1 244 ? -40.118 -18.303 57.579 1.00 40.56 244 GLU A O 1
ATOM 2064 N N . TYR A 1 245 ? -39.737 -16.150 57.087 1.00 46.44 245 TYR A N 1
ATOM 2065 C CA . TYR A 1 245 ? -38.940 -15.882 58.276 1.00 46.44 245 TYR A CA 1
ATOM 2066 C C . TYR A 1 245 ? -39.731 -14.941 59.176 1.00 46.44 245 TYR A C 1
ATOM 2068 O O . TYR A 1 245 ? -40.073 -13.819 58.786 1.00 46.44 245 TYR A O 1
ATOM 2076 N N . GLU A 1 246 ? -40.028 -15.426 60.378 1.00 38.31 246 GLU A N 1
ATOM 2077 C CA . GLU A 1 246 ? -40.607 -14.639 61.458 1.00 38.31 246 GLU A CA 1
ATOM 2078 C C . GLU A 1 246 ? -39.705 -13.441 61.779 1.00 38.31 246 GLU A C 1
ATOM 2080 O O . GLU A 1 246 ? -38.476 -13.541 61.847 1.00 38.31 246 GLU A O 1
ATOM 2085 N N . LYS A 1 247 ? -40.335 -12.278 61.974 1.00 32.97 247 LYS A N 1
ATOM 2086 C CA . LYS A 1 247 ? -39.679 -11.100 62.542 1.00 32.97 247 LYS A CA 1
ATOM 2087 C C . LYS A 1 247 ? -39.113 -11.474 63.908 1.00 32.97 247 LYS A C 1
ATOM 2089 O O . LYS A 1 247 ? -39.881 -11.690 64.840 1.00 32.97 247 LYS A O 1
ATOM 2094 N N . ILE A 1 248 ? -37.794 -11.443 64.044 1.00 38.47 248 ILE A N 1
ATOM 2095 C CA . ILE A 1 248 ? -37.180 -11.321 65.362 1.00 38.47 248 ILE A CA 1
ATOM 2096 C C . ILE A 1 248 ? -37.355 -9.860 65.779 1.00 38.47 248 ILE A C 1
ATOM 2098 O O . ILE A 1 248 ? -36.792 -8.951 65.167 1.00 38.47 248 ILE A O 1
ATOM 2102 N N . VAL A 1 249 ? -38.232 -9.656 66.756 1.00 36.78 249 VAL A N 1
ATOM 2103 C CA . VAL A 1 249 ? -38.305 -8.438 67.559 1.00 36.78 249 VAL A CA 1
ATOM 2104 C C . VAL A 1 249 ? -37.288 -8.613 68.678 1.00 36.78 249 VAL A C 1
ATOM 2106 O O . VAL A 1 249 ? -37.442 -9.549 69.453 1.00 36.78 249 VAL A O 1
ATOM 2109 N N . ASP A 1 250 ? -36.280 -7.745 68.714 1.00 34.22 250 ASP A N 1
ATOM 2110 C CA . ASP A 1 250 ? -35.607 -7.246 69.922 1.00 34.22 250 ASP A CA 1
ATOM 2111 C C . ASP A 1 250 ? -34.921 -5.909 69.591 1.00 34.22 250 ASP A C 1
ATOM 2113 O O . ASP A 1 250 ? -34.215 -5.840 68.554 1.00 34.22 250 ASP A O 1
#

Radius of gyration: 51.04 Å; chains: 1; bounding box: 113×38×157 Å

InterPro domains:
  IPR003459 Borrelia plasmid, OrfA [PF02414] (15-187)

Secondary structure (DSSP, 8-state):
-------------------------------HHHHHHHHHHHHHHHHHHHHHHHHHH--SSTHHHHHHTSSS-HHHHHHHHHHHHHHHHHHHHHHHHHHHHHHHHHHHHHHHHHHHHHHHHHTB-HHHHHHHHHHHHHHHTT-TTTTTTTTTSTHHHHHHHHHHHHSPBSSHHHHHHHHHHHHHHHHHHHHHHTTTS-HHHHHHHHHHHHHH-SS--HHHHHTTHHHHHHHHHHHTSTTS----------

Foldseek 3Di:
DDDDDDPDDDDDDDDDDDDDDDPDPPPPPPPPVVVVVVVVVVVVVLVVVVVVVCVVLVDPDPVLVVLVPDPDDSVVSVVVVVVVSVVSVVVVVVVVVVVVLVVQLVQLVVLLVVLLVVVVVQAWDNVLSVVLSVVVSVVPSPPPPQGPVCVPPVNSVVSSVVSPVVTDHPPPCPPVVLVVLLVVLLVLLCVVCVVFAPSVVSNVVSVVVSVPDPDRDVVCVVVCVVVVVVCVVVVVVVPGDGPDDDDDDD

pLDDT: mean 75.89, std 19.24, range [31.11, 94.38]

Organism: NCBI:txid1432657